Protein AF-A0A6C0KDW8-F1 (afdb_monomer_lite)

Organism: NCBI:txid1070528

Sequence (188 aa):
MLTGTNGLSTLVAQPLILTPTRLKNTLEENKKRLNIFVELNEGEKLGRVEEIIDDKKVITYYKEEAYRGQWIARWWYGEGRMKTIDYLDEDFTEFCKFLDEMIDKSSVDPFCNYVKITKDTRDFINKILPGLNNLKKTYNDCVEMVAKVDSIILTLLDFKEKTNESVRQKNQNPVKLMVGRVGTSYEV

pLDDT: mean 78.4, std 19.37, range [33.44, 97.25]

Foldseek 3Di:
DDDDDDPPPDPPPDDPPPDPVNLVVVLVVLCQALVVLLVAAAQKDKDWDWDQDPNDTDIHIDIDHDDPCVVVVCVVVVVDPVVVLVVLCVSLVVVLVSLVVLLVVCVPDPPNSSVVVLVVLLVSLVSNLVSLVSQLNNVVVDPSSVVSSVVSNVSSVVSVVSSVVSVVVCVVCPPPPPPDPPDDDDDD

Secondary structure (DSSP, 8-state):
-------------------HHHHHHHHHHHHHHHGGGGS--TTPEEEEEEEEETTEEEEEEEEE---TTHHHHHHHTT--HHHHHHHHHHHHHHHHHHHHHHHHHHHT-TT-TTHHHHHHHHHHHHHHHHHHHHHHHHTTT-HHHHHHHHHHHHHHHHHHHHHHHHHHHHHHS---------------

Structure (mmCIF, N/CA/C/O backbone):
data_AF-A0A6C0KDW8-F1
#
_entry.id   AF-A0A6C0KDW8-F1
#
loop_
_atom_site.group_PDB
_atom_site.id
_atom_site.type_symbol
_atom_site.label_atom_id
_atom_site.label_alt_id
_atom_site.label_comp_id
_atom_site.label_asym_id
_atom_site.label_entity_id
_atom_site.label_seq_id
_atom_site.pdbx_PDB_ins_code
_atom_site.Cartn_x
_atom_site.Cartn_y
_atom_site.Cartn_z
_atom_site.occupancy
_atom_site.B_iso_or_equiv
_atom_site.auth_seq_id
_atom_site.auth_comp_id
_atom_site.auth_asym_id
_atom_site.auth_atom_id
_atom_site.pdbx_PDB_model_num
ATOM 1 N N . MET A 1 1 ? -5.400 38.990 59.638 1.00 40.06 1 MET A N 1
ATOM 2 C CA . MET A 1 1 ? -4.412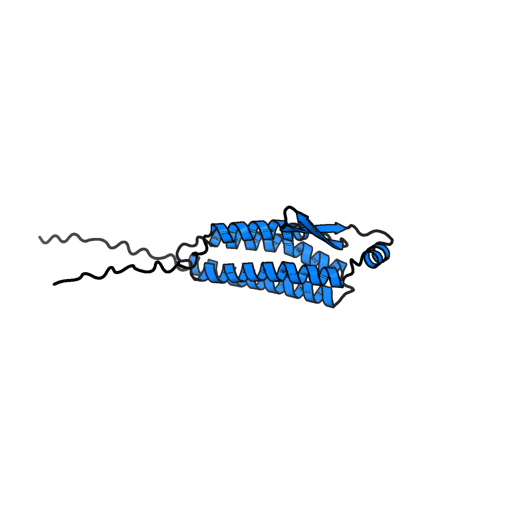 38.528 58.642 1.00 40.06 1 MET A CA 1
ATOM 3 C C . MET A 1 1 ? -4.803 37.129 58.198 1.00 40.06 1 MET A C 1
ATOM 5 O O . MET A 1 1 ? -4.554 36.192 58.936 1.00 40.06 1 MET A O 1
ATOM 9 N N . LEU A 1 2 ? -5.471 36.999 57.053 1.00 34.78 2 LEU A N 1
ATOM 10 C CA . LEU A 1 2 ? -5.677 35.720 56.369 1.00 34.78 2 LEU A CA 1
ATOM 11 C C . LEU A 1 2 ? -5.544 36.008 54.872 1.00 34.78 2 LEU A C 1
ATOM 13 O O . LEU A 1 2 ? -6.492 36.419 54.210 1.00 34.78 2 LEU A O 1
ATOM 17 N N . THR A 1 3 ? -4.316 35.911 54.376 1.00 39.59 3 THR A N 1
ATOM 18 C CA . THR A 1 3 ? -3.981 35.964 52.953 1.00 39.59 3 THR A CA 1
ATOM 19 C C . THR A 1 3 ? -4.358 34.629 52.322 1.00 39.59 3 THR A C 1
ATOM 21 O O . THR A 1 3 ? -3.679 33.630 52.542 1.00 39.59 3 THR A O 1
ATOM 24 N N . GLY A 1 4 ? -5.455 34.611 51.564 1.00 35.94 4 GLY A N 1
ATOM 25 C CA . GLY A 1 4 ? -5.802 33.506 50.675 1.00 35.94 4 GLY A CA 1
ATOM 26 C C . GLY A 1 4 ? -4.923 33.559 49.429 1.00 35.94 4 GLY A C 1
ATOM 27 O O . GLY A 1 4 ? -4.975 34.527 48.673 1.00 35.94 4 GLY A O 1
ATOM 28 N N . THR A 1 5 ? -4.081 32.549 49.235 1.00 43.41 5 THR A N 1
ATOM 29 C CA . THR A 1 5 ? -3.295 32.374 48.016 1.00 43.41 5 THR A CA 1
ATOM 30 C C . THR A 1 5 ? -4.134 31.658 46.963 1.00 43.41 5 THR A C 1
ATOM 32 O O . THR A 1 5 ? -4.718 30.601 47.194 1.00 43.41 5 THR A O 1
ATOM 35 N N . ASN A 1 6 ? -4.196 32.283 45.790 1.00 42.81 6 ASN A N 1
ATOM 36 C CA . ASN A 1 6 ? -4.862 31.797 44.594 1.00 42.81 6 ASN A CA 1
ATOM 37 C C . ASN A 1 6 ? -4.271 30.451 44.150 1.00 42.81 6 ASN A C 1
ATOM 39 O O . ASN A 1 6 ? -3.125 30.387 43.707 1.00 42.81 6 ASN A O 1
ATOM 43 N N . GLY A 1 7 ? -5.073 29.390 44.214 1.00 39.53 7 GLY A N 1
ATOM 44 C CA . GLY A 1 7 ? -4.811 28.153 43.488 1.00 39.53 7 GLY A CA 1
ATOM 45 C C . GLY A 1 7 ? -5.146 28.345 42.012 1.00 39.53 7 GLY A C 1
ATOM 46 O O . GLY A 1 7 ? -6.251 28.027 41.585 1.00 39.53 7 GLY A O 1
ATOM 47 N N . LEU A 1 8 ? -4.204 28.877 41.228 1.00 41.16 8 LEU A N 1
ATOM 48 C CA . LEU A 1 8 ? -4.235 28.714 39.776 1.00 41.16 8 LEU A CA 1
ATOM 49 C C . LEU A 1 8 ? -3.907 27.244 39.489 1.00 41.16 8 LEU A C 1
ATOM 51 O O . LEU A 1 8 ? -2.741 26.856 39.430 1.00 41.16 8 LEU A O 1
ATOM 55 N N . SER A 1 9 ? -4.936 26.408 39.359 1.00 42.81 9 SER A N 1
ATOM 56 C CA . SER A 1 9 ? -4.775 25.078 38.781 1.00 42.81 9 SER A CA 1
ATOM 57 C C . SER A 1 9 ? -4.254 25.249 37.359 1.00 42.81 9 SER A C 1
ATOM 59 O O . SER A 1 9 ? -4.962 25.713 36.466 1.00 42.81 9 SER A O 1
ATOM 61 N N . THR A 1 10 ? -2.988 24.901 37.165 1.00 44.53 10 THR A N 1
ATOM 62 C CA . THR A 1 10 ? -2.377 24.711 35.858 1.00 44.53 10 THR A CA 1
ATOM 63 C C . THR A 1 10 ? -3.226 23.704 35.089 1.00 44.53 10 THR A C 1
ATOM 65 O O . THR A 1 10 ? -3.300 22.528 35.440 1.00 44.53 10 THR A O 1
ATOM 68 N N . LEU A 1 11 ? -3.921 24.183 34.055 1.00 37.88 11 LEU A N 1
ATOM 69 C CA . LEU A 1 11 ? -4.614 23.339 33.089 1.00 37.88 11 LEU A CA 1
ATOM 70 C C . LEU A 1 11 ? -3.549 22.531 32.346 1.00 37.88 11 LEU A C 1
ATOM 72 O O . LEU A 1 11 ? -2.979 22.981 31.354 1.00 37.88 11 LEU A O 1
ATOM 76 N N . VAL A 1 12 ? -3.237 21.349 32.870 1.00 41.03 12 VAL A N 1
ATOM 77 C CA . VAL A 1 12 ? -2.450 20.347 32.160 1.00 41.03 12 VAL A CA 1
ATOM 78 C C . VAL A 1 12 ? -3.254 19.988 30.916 1.00 41.03 12 VAL A C 1
ATOM 80 O O . VAL A 1 12 ? -4.349 19.434 31.020 1.00 41.03 12 VAL A O 1
ATOM 83 N N . ALA A 1 13 ? -2.741 20.366 29.744 1.00 38.25 13 ALA A N 1
ATOM 84 C CA . ALA A 1 13 ? -3.322 19.990 28.466 1.00 38.25 13 ALA A CA 1
ATOM 85 C C . ALA A 1 13 ? -3.431 18.461 28.426 1.00 38.25 13 ALA A C 1
ATOM 87 O O . ALA A 1 13 ? -2.422 17.755 28.413 1.00 38.25 13 ALA A O 1
ATOM 88 N N . GLN A 1 14 ? -4.660 17.949 28.473 1.00 44.38 14 GLN A N 1
ATOM 89 C CA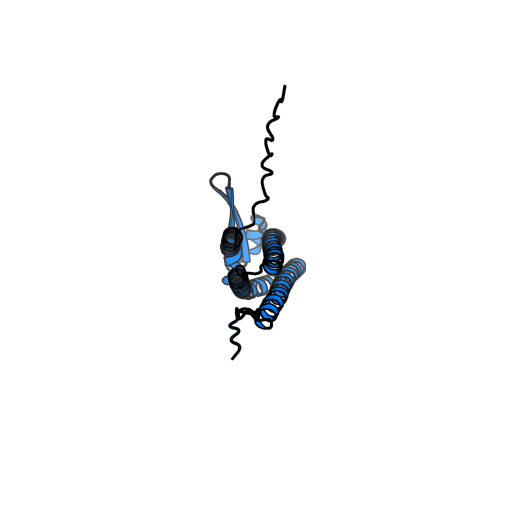 . GLN A 1 14 ? -4.892 16.520 28.335 1.00 44.38 14 GLN A CA 1
ATOM 90 C C . GLN A 1 14 ? -4.446 16.098 26.928 1.00 44.38 14 GLN A C 1
ATOM 92 O O . GLN A 1 14 ? -4.770 16.797 25.960 1.00 44.38 14 GLN A O 1
ATOM 97 N N . PRO A 1 15 ? -3.707 14.985 26.781 1.00 41.97 15 PRO A N 1
ATOM 98 C CA . PRO A 1 15 ? -3.349 14.473 25.468 1.00 41.97 15 PRO A CA 1
ATOM 99 C C . PRO A 1 15 ? -4.642 14.193 24.702 1.00 41.97 15 PRO A C 1
ATOM 101 O O . PRO A 1 15 ? -5.535 13.523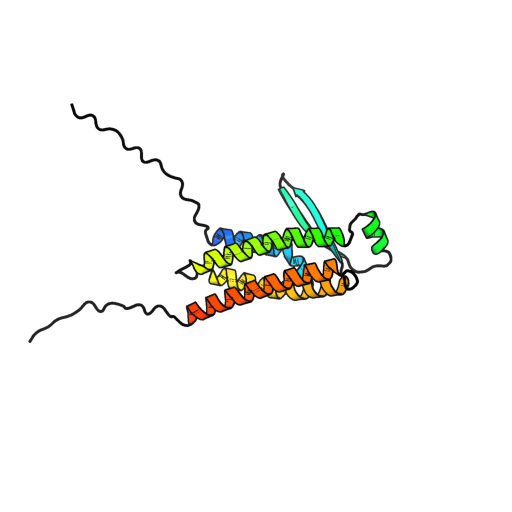 25.221 1.00 41.97 15 PRO A O 1
ATOM 104 N N . LEU A 1 16 ? -4.756 14.756 23.495 1.00 44.66 16 LEU A N 1
ATOM 105 C CA . LEU A 1 16 ? -5.924 14.629 22.623 1.00 44.66 16 LEU A CA 1
ATOM 106 C C . LEU A 1 16 ? -6.387 13.168 22.586 1.00 44.66 16 LEU A C 1
ATOM 108 O O . LEU A 1 16 ? -5.718 12.313 22.003 1.00 44.66 16 LEU A O 1
ATOM 112 N N . ILE A 1 17 ? -7.536 12.881 23.205 1.00 50.22 17 ILE A N 1
ATOM 113 C CA . ILE A 1 17 ? -8.217 11.601 23.027 1.00 50.22 17 ILE A CA 1
ATOM 114 C C . ILE A 1 17 ? -8.480 11.487 21.532 1.00 50.22 17 ILE A C 1
ATOM 116 O O . ILE A 1 17 ? -9.210 12.293 20.952 1.00 50.22 17 ILE A O 1
ATOM 120 N N . LEU A 1 18 ? -7.816 10.525 20.898 1.00 52.69 18 LEU A N 1
ATOM 121 C CA . LEU A 1 18 ? -7.878 10.338 19.463 1.00 52.69 18 LEU A CA 1
ATOM 122 C C . LEU A 1 18 ? -9.307 9.988 19.052 1.00 52.69 18 LEU A C 1
ATOM 124 O O . LEU A 1 18 ? -9.769 8.862 19.248 1.00 52.69 18 LEU A O 1
ATOM 128 N N . THR A 1 19 ? -10.032 10.967 18.519 1.00 67.56 19 THR A N 1
ATOM 129 C CA . THR A 1 19 ? -11.429 10.766 18.151 1.00 67.56 19 THR A CA 1
ATOM 130 C C . THR A 1 19 ? -11.523 9.774 16.985 1.00 67.56 19 THR A C 1
ATOM 132 O O . THR A 1 19 ? -10.649 9.768 16.110 1.00 67.56 19 THR A O 1
ATOM 135 N N . PRO A 1 20 ? -12.588 8.951 16.911 1.00 71.75 20 PRO A N 1
ATOM 136 C CA . PRO A 1 20 ? -12.871 8.091 15.755 1.00 71.75 20 PRO A CA 1
ATOM 137 C C . PRO A 1 20 ? -12.779 8.824 14.407 1.00 71.75 20 PRO A C 1
ATOM 139 O O . PRO A 1 20 ? -12.431 8.231 13.390 1.00 71.75 20 PRO A O 1
ATOM 142 N N . THR A 1 21 ? -13.026 10.135 14.413 1.00 80.19 21 THR A N 1
ATOM 143 C CA . THR A 1 21 ? -12.869 11.030 13.267 1.00 80.19 21 THR A CA 1
ATOM 144 C C . THR A 1 21 ? -11.439 11.069 12.721 1.00 80.19 21 THR A C 1
ATOM 146 O O . THR A 1 21 ? -11.285 11.009 11.504 1.00 80.19 21 THR A O 1
ATOM 149 N N . ARG A 1 22 ? -10.389 11.113 13.564 1.00 83.81 22 ARG A N 1
ATOM 150 C CA . ARG A 1 22 ? -9.001 11.121 13.057 1.00 83.81 22 ARG A CA 1
ATOM 151 C C . ARG A 1 22 ? -8.676 9.812 12.351 1.00 83.81 22 ARG A C 1
ATOM 153 O O . ARG A 1 22 ? -8.235 9.851 11.213 1.00 83.81 22 ARG A O 1
ATOM 160 N N . LEU A 1 23 ? -8.948 8.672 12.992 1.00 85.12 23 LEU A N 1
ATOM 161 C CA . LEU A 1 23 ? -8.687 7.359 12.388 1.00 85.12 23 LEU A CA 1
ATOM 162 C C . LEU A 1 23 ? -9.453 7.175 11.080 1.00 85.12 23 LEU A C 1
ATOM 164 O O . LEU A 1 23 ? -8.918 6.614 10.130 1.00 85.12 23 LEU A O 1
ATOM 168 N N . LYS A 1 24 ? -10.685 7.687 11.003 1.00 88.19 24 LYS A N 1
ATOM 169 C CA . LYS A 1 24 ? -11.448 7.681 9.757 1.00 88.19 24 LYS A CA 1
ATOM 170 C C . LYS A 1 24 ? -10.774 8.528 8.674 1.00 88.19 24 LYS A C 1
ATOM 172 O O . LYS A 1 24 ? -10.651 8.058 7.552 1.00 88.19 24 LYS A O 1
ATOM 177 N N . ASN A 1 25 ? -10.317 9.736 8.995 1.00 88.88 25 ASN A N 1
ATOM 178 C CA . ASN A 1 25 ? -9.624 10.589 8.025 1.00 88.88 25 ASN A CA 1
ATOM 179 C C . ASN A 1 25 ? -8.319 9.941 7.541 1.00 88.88 25 ASN A C 1
ATOM 181 O O . ASN A 1 25 ? -8.099 9.854 6.337 1.00 88.88 25 ASN A O 1
ATOM 185 N N . THR A 1 26 ? -7.518 9.392 8.458 1.00 90.25 26 THR A N 1
ATOM 186 C CA . THR A 1 26 ? -6.285 8.664 8.125 1.00 90.25 26 THR A CA 1
ATOM 187 C C . THR A 1 26 ? -6.566 7.415 7.283 1.00 90.25 26 THR A C 1
ATOM 189 O O . THR A 1 26 ? -5.807 7.102 6.367 1.00 90.25 26 THR A O 1
ATOM 192 N N . LEU A 1 27 ? -7.679 6.710 7.525 1.00 92.00 27 LEU A N 1
ATOM 193 C CA . LEU A 1 27 ? -8.106 5.607 6.661 1.00 92.00 27 LEU A CA 1
ATOM 194 C C . LEU A 1 27 ? -8.406 6.093 5.239 1.00 92.00 27 LEU A C 1
ATOM 196 O O . LEU A 1 27 ? -7.991 5.453 4.280 1.00 92.00 27 LEU A O 1
ATOM 200 N N . GLU A 1 28 ? -9.124 7.205 5.088 1.00 92.81 28 GLU A N 1
ATOM 201 C CA . GLU A 1 28 ? -9.465 7.745 3.769 1.00 92.81 28 GLU A CA 1
ATOM 202 C C . GLU A 1 28 ? -8.229 8.255 3.009 1.00 92.81 28 GLU A C 1
ATOM 204 O O . GLU A 1 28 ? -8.138 8.071 1.796 1.00 92.81 28 GLU A O 1
ATOM 209 N N . GLU A 1 29 ? -7.246 8.831 3.701 1.00 91.69 29 GLU A N 1
ATOM 210 C CA . GLU A 1 29 ? -5.949 9.199 3.115 1.00 91.69 29 GLU A CA 1
ATOM 211 C C . GLU A 1 29 ? -5.180 7.965 2.629 1.00 91.69 29 GLU A C 1
ATOM 213 O O . GLU A 1 29 ? -4.753 7.915 1.472 1.00 91.69 29 GLU A O 1
ATOM 218 N N . ASN A 1 30 ? -5.087 6.926 3.464 1.00 92.44 30 ASN A N 1
ATOM 219 C CA . ASN A 1 30 ? -4.462 5.661 3.079 1.00 92.44 30 ASN A CA 1
ATOM 220 C C . ASN A 1 30 ? -5.180 4.993 1.906 1.00 92.44 30 ASN A C 1
ATOM 222 O O . ASN A 1 30 ? -4.522 4.496 0.993 1.00 92.44 30 ASN A O 1
ATOM 226 N N . LYS A 1 31 ? -6.519 5.021 1.890 1.00 93.94 31 LYS A N 1
ATOM 227 C CA . LYS A 1 31 ? -7.309 4.508 0.768 1.00 93.94 31 LYS A CA 1
ATOM 228 C C . LYS A 1 31 ? -6.955 5.222 -0.520 1.00 93.94 31 LYS A C 1
ATOM 230 O O . LYS A 1 31 ? -6.673 4.545 -1.494 1.00 93.94 31 LYS A O 1
ATOM 235 N N . LYS A 1 32 ? -6.934 6.559 -0.531 1.00 91.94 32 LYS A N 1
ATOM 236 C CA . LYS A 1 32 ? -6.581 7.338 -1.729 1.00 91.94 32 LYS A CA 1
ATOM 237 C C . LYS A 1 32 ? -5.189 6.984 -2.237 1.00 91.94 32 LYS A C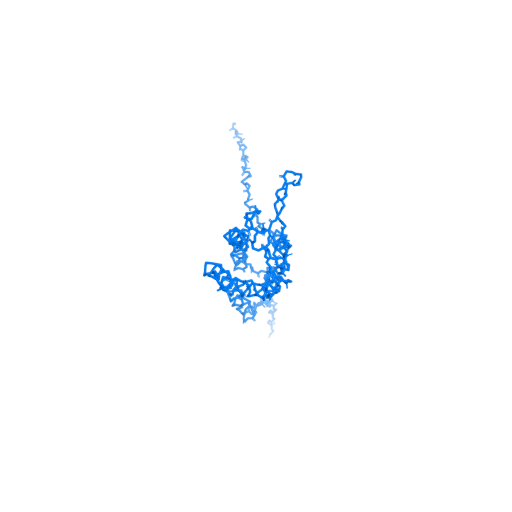 1
ATOM 239 O O . LYS A 1 32 ? -5.031 6.702 -3.419 1.00 91.94 32 LYS A O 1
ATOM 244 N N . ARG A 1 33 ? -4.207 6.949 -1.335 1.00 90.06 33 ARG A N 1
ATOM 245 C CA . ARG A 1 33 ? -2.811 6.665 -1.675 1.00 90.06 33 ARG A CA 1
ATOM 246 C C . ARG A 1 33 ? -2.616 5.259 -2.237 1.00 90.06 33 ARG A C 1
ATOM 248 O O . ARG A 1 33 ? -1.949 5.084 -3.249 1.00 90.06 33 ARG A O 1
ATOM 255 N N . LEU A 1 34 ? -3.214 4.260 -1.593 1.00 94.44 34 LEU A N 1
ATOM 256 C CA . LEU A 1 34 ? -3.027 2.849 -1.933 1.00 94.44 34 LEU A CA 1
ATOM 257 C C . LEU A 1 34 ? -4.111 2.315 -2.886 1.00 94.44 34 LEU A C 1
ATOM 259 O O . LEU A 1 34 ? -4.127 1.123 -3.191 1.00 94.44 34 LEU A O 1
ATOM 263 N N . ASN A 1 35 ? -5.014 3.166 -3.389 1.00 95.06 35 ASN A N 1
ATOM 264 C CA . ASN A 1 35 ? -6.101 2.727 -4.267 1.00 95.06 35 ASN A CA 1
ATOM 265 C C . ASN A 1 35 ? -5.582 2.114 -5.571 1.00 95.06 35 ASN A C 1
ATOM 267 O O . ASN A 1 35 ? -6.243 1.256 -6.145 1.00 95.06 35 ASN A O 1
ATOM 271 N N . ILE A 1 36 ? -4.389 2.515 -6.019 1.00 94.50 36 ILE A N 1
ATOM 272 C CA . ILE A 1 36 ? -3.771 1.990 -7.240 1.00 94.50 36 ILE A CA 1
ATOM 273 C C . ILE A 1 36 ? -3.655 0.460 -7.218 1.00 94.50 36 ILE A C 1
ATOM 275 O O . ILE A 1 36 ? -3.844 -0.187 -8.243 1.00 94.50 36 ILE A O 1
ATOM 279 N N . PHE A 1 37 ? -3.433 -0.136 -6.041 1.00 94.81 37 PHE A N 1
ATOM 280 C CA . PHE A 1 37 ? -3.322 -1.585 -5.874 1.00 94.81 37 PHE A CA 1
ATOM 281 C C . PHE A 1 37 ? -4.665 -2.310 -6.020 1.00 94.81 37 PHE A C 1
ATOM 283 O O . PHE A 1 37 ? -4.681 -3.527 -6.156 1.00 94.81 37 PHE A O 1
ATOM 290 N N . VAL A 1 38 ? -5.797 -1.604 -6.000 1.00 95.38 38 VAL A N 1
ATOM 291 C CA . VAL A 1 38 ? -7.109 -2.207 -6.286 1.00 95.38 38 VAL A CA 1
ATOM 292 C C . VAL A 1 38 ? -7.244 -2.533 -7.775 1.00 95.38 38 VAL A C 1
ATOM 294 O O . VAL A 1 38 ? -7.882 -3.517 -8.139 1.00 95.38 38 VAL A O 1
ATOM 297 N N . GLU A 1 39 ? -6.626 -1.724 -8.633 1.00 92.88 39 GLU A N 1
ATOM 298 C CA . GLU A 1 39 ? -6.770 -1.787 -10.092 1.00 92.88 39 GLU A CA 1
ATOM 299 C C . GLU A 1 39 ? -5.495 -2.275 -10.794 1.00 92.88 39 GLU A C 1
ATOM 301 O O . GLU A 1 39 ? -5.411 -2.222 -12.023 1.00 92.88 39 GLU A O 1
ATOM 306 N N . LEU A 1 40 ? -4.489 -2.702 -10.025 1.00 93.06 40 LEU A N 1
ATOM 307 C CA . LEU A 1 40 ? -3.196 -3.125 -10.547 1.00 93.06 40 LEU A CA 1
ATOM 308 C C . LEU A 1 40 ? -3.276 -4.554 -11.097 1.00 93.06 40 LEU A C 1
ATOM 310 O O . LEU A 1 40 ? -3.476 -5.521 -10.354 1.00 93.06 40 LEU A O 1
ATOM 314 N N . ASN A 1 41 ? -3.090 -4.685 -12.404 1.00 93.06 41 ASN A N 1
ATOM 315 C CA . ASN A 1 41 ? -3.111 -5.942 -13.137 1.00 93.06 41 ASN A CA 1
ATOM 316 C C . ASN A 1 41 ? -1.711 -6.544 -13.286 1.00 93.06 41 ASN A C 1
ATOM 318 O O . ASN A 1 41 ? -0.681 -5.890 -13.128 1.00 93.06 41 ASN A O 1
ATOM 322 N N . GLU A 1 42 ? -1.678 -7.834 -13.603 1.00 91.12 42 GLU A N 1
ATOM 323 C CA . GLU A 1 42 ? -0.436 -8.548 -13.888 1.00 91.12 42 GLU A CA 1
ATOM 324 C C . GLU A 1 42 ? 0.246 -7.974 -15.143 1.00 91.12 42 GLU A C 1
ATOM 326 O O . GLU A 1 42 ? -0.399 -7.745 -16.164 1.00 91.12 42 GLU A O 1
ATOM 331 N N . GLY A 1 43 ? 1.553 -7.721 -15.057 1.00 87.12 43 GLY A N 1
ATOM 332 C CA . GLY A 1 43 ? 2.350 -7.099 -16.117 1.00 87.12 43 GLY A CA 1
ATOM 333 C C . GLY A 1 43 ? 2.388 -5.566 -16.080 1.00 87.12 43 GLY A C 1
ATOM 334 O O . GLY A 1 43 ? 3.299 -4.981 -16.668 1.00 87.12 43 GLY A O 1
ATOM 335 N N . GLU A 1 44 ? 1.466 -4.909 -15.366 1.00 90.44 44 GLU A N 1
ATOM 336 C CA . GLU A 1 44 ? 1.505 -3.457 -15.161 1.00 90.44 44 GLU A CA 1
ATOM 337 C C . GLU A 1 44 ? 2.617 -3.087 -14.172 1.00 90.44 44 GLU A C 1
ATOM 339 O O . GLU A 1 44 ? 2.787 -3.715 -13.119 1.00 90.44 44 GLU A O 1
ATOM 344 N N . LYS A 1 45 ? 3.386 -2.048 -14.511 1.00 89.31 45 LYS A N 1
ATOM 345 C CA . LYS A 1 45 ? 4.453 -1.520 -13.657 1.00 89.31 45 LYS A CA 1
ATOM 346 C C . LYS A 1 45 ? 3.966 -0.335 -12.854 1.00 89.31 45 LYS A C 1
ATOM 348 O O . LYS A 1 45 ? 3.167 0.465 -13.329 1.00 89.31 45 LYS A O 1
ATOM 353 N N . LEU A 1 46 ? 4.510 -0.207 -11.652 1.00 90.56 46 LEU A N 1
ATOM 354 C CA . LEU A 1 46 ? 4.167 0.857 -10.723 1.00 90.56 46 LEU A CA 1
ATOM 355 C C . LEU A 1 46 ? 5.207 1.981 -10.787 1.00 90.56 46 LEU A C 1
ATOM 357 O O . LEU A 1 46 ? 6.411 1.728 -10.901 1.00 90.56 46 LEU A O 1
ATOM 361 N N . GLY A 1 47 ? 4.743 3.219 -10.704 1.00 88.31 47 GLY A N 1
ATOM 362 C CA . GLY A 1 47 ? 5.571 4.405 -10.521 1.00 88.31 47 GLY A CA 1
ATOM 363 C C . GLY A 1 47 ? 4.923 5.359 -9.525 1.00 88.31 47 GLY A C 1
ATOM 364 O O . GLY A 1 47 ? 3.734 5.240 -9.217 1.00 88.31 47 GLY A O 1
ATOM 365 N N . ARG A 1 48 ? 5.710 6.298 -9.002 1.00 90.00 48 ARG A N 1
ATOM 366 C CA . ARG A 1 48 ? 5.257 7.295 -8.028 1.00 90.00 48 ARG A CA 1
ATOM 367 C C . ARG A 1 48 ? 5.784 8.663 -8.426 1.00 90.00 48 ARG A C 1
ATOM 369 O O . ARG A 1 48 ? 6.955 8.792 -8.771 1.00 90.00 48 ARG A O 1
ATOM 376 N N . VAL A 1 49 ? 4.926 9.673 -8.372 1.00 88.56 49 VAL A N 1
ATOM 377 C CA . VAL A 1 49 ? 5.315 11.078 -8.516 1.00 88.56 49 VAL A CA 1
ATOM 378 C C . VAL A 1 49 ? 5.116 11.767 -7.177 1.00 88.56 49 VAL A C 1
ATOM 380 O O . VAL A 1 49 ? 4.137 11.519 -6.470 1.00 88.56 49 VAL A O 1
ATOM 383 N N . GLU A 1 50 ? 6.075 12.617 -6.833 1.00 88.62 50 GLU A N 1
ATOM 384 C CA . GLU A 1 50 ? 5.990 13.503 -5.683 1.00 88.62 50 GLU A CA 1
ATOM 385 C C . GLU A 1 50 ? 5.866 14.935 -6.187 1.00 88.62 50 GLU A C 1
ATOM 387 O O . GLU A 1 50 ? 6.751 15.436 -6.880 1.00 88.62 50 GLU A O 1
ATOM 392 N N . GLU A 1 51 ? 4.764 15.586 -5.837 1.00 88.44 51 GLU A N 1
ATOM 393 C CA . GLU A 1 51 ? 4.493 16.975 -6.186 1.00 88.44 51 GLU A CA 1
ATOM 394 C C . GLU A 1 51 ? 4.414 17.807 -4.908 1.00 88.44 51 GLU A C 1
ATOM 396 O O . GLU A 1 51 ? 3.917 17.346 -3.880 1.00 88.44 51 GLU A O 1
ATOM 401 N N . ILE A 1 52 ? 4.914 19.040 -4.955 1.00 88.88 52 ILE A N 1
ATOM 402 C CA . ILE A 1 52 ? 4.749 20.000 -3.862 1.00 88.88 52 ILE A CA 1
ATOM 403 C C . ILE A 1 52 ? 3.646 20.965 -4.284 1.00 88.88 52 ILE A C 1
ATOM 405 O O . ILE A 1 52 ? 3.840 21.768 -5.194 1.00 88.88 52 ILE A O 1
ATOM 409 N N . ILE A 1 53 ? 2.490 20.866 -3.630 1.00 87.00 53 ILE A N 1
ATOM 410 C CA . ILE A 1 53 ? 1.339 21.746 -3.847 1.00 87.00 53 ILE A CA 1
ATOM 411 C C . ILE A 1 53 ? 1.090 22.488 -2.535 1.00 87.00 53 ILE A C 1
ATOM 413 O O . ILE A 1 53 ? 0.861 21.849 -1.510 1.00 87.00 53 ILE A O 1
ATOM 417 N N . ASP A 1 54 ? 1.157 23.821 -2.551 1.00 85.00 54 ASP A N 1
ATOM 418 C CA . ASP A 1 54 ? 0.936 24.680 -1.374 1.00 85.00 54 ASP A CA 1
ATOM 419 C C . ASP A 1 54 ? 1.764 24.258 -0.139 1.00 85.00 54 ASP A C 1
ATOM 421 O O . ASP A 1 54 ? 1.222 24.036 0.947 1.00 85.00 54 ASP A O 1
ATOM 425 N N . ASP A 1 55 ? 3.079 24.076 -0.324 1.00 87.00 55 ASP A N 1
ATOM 426 C CA . ASP A 1 55 ? 4.037 23.595 0.691 1.00 87.00 55 ASP A CA 1
ATOM 427 C C . ASP A 1 55 ? 3.728 22.200 1.273 1.00 87.00 55 ASP A C 1
ATOM 429 O O . ASP A 1 55 ? 4.304 21.787 2.284 1.00 87.00 55 ASP A O 1
ATOM 433 N N . LYS A 1 56 ? 2.842 21.429 0.629 1.00 82.69 56 LYS A N 1
ATOM 434 C CA . LYS A 1 56 ? 2.514 20.053 1.015 1.00 82.69 56 LYS A CA 1
ATOM 435 C C . LYS A 1 56 ? 3.013 19.063 -0.021 1.00 82.69 56 LYS A C 1
ATOM 437 O O . LYS A 1 56 ? 2.758 19.202 -1.215 1.00 82.69 56 LYS A O 1
ATOM 442 N N . LYS A 1 57 ? 3.679 18.016 0.466 1.00 83.44 57 LYS A N 1
ATOM 443 C CA . LYS A 1 57 ? 4.083 16.862 -0.335 1.00 83.44 57 LYS A CA 1
ATOM 444 C C . LYS A 1 57 ? 2.849 16.019 -0.666 1.00 83.44 57 LYS A C 1
ATOM 446 O O . LYS A 1 57 ? 2.232 15.447 0.231 1.00 83.44 57 LYS A O 1
ATOM 451 N N . VAL A 1 58 ? 2.503 15.941 -1.945 1.00 84.31 58 VAL A N 1
ATOM 452 C CA . VAL A 1 58 ? 1.445 15.089 -2.489 1.00 84.31 58 VAL A CA 1
ATOM 453 C C . VAL A 1 58 ? 2.101 13.928 -3.222 1.00 84.31 58 VAL A C 1
ATOM 455 O O . VAL A 1 58 ? 2.910 14.120 -4.127 1.00 84.31 58 VAL A O 1
ATOM 458 N N . ILE A 1 59 ? 1.770 12.713 -2.794 1.00 86.81 59 ILE A N 1
ATOM 459 C CA . ILE A 1 59 ? 2.293 11.476 -3.369 1.00 86.81 59 ILE A CA 1
ATOM 460 C C . ILE A 1 59 ? 1.190 10.844 -4.209 1.00 86.81 59 ILE A C 1
ATOM 462 O O . ILE A 1 59 ? 0.128 10.504 -3.680 1.00 86.81 59 ILE A O 1
ATOM 466 N N . THR A 1 60 ? 1.464 10.650 -5.496 1.00 86.88 60 THR A N 1
ATOM 467 C CA . THR A 1 60 ? 0.517 10.043 -6.433 1.00 86.88 60 THR A CA 1
ATOM 468 C C . THR A 1 60 ? 1.163 8.858 -7.130 1.00 86.88 60 THR A C 1
ATOM 470 O O . THR A 1 60 ? 2.210 8.978 -7.768 1.00 86.88 60 THR A O 1
ATOM 473 N N . TYR A 1 61 ? 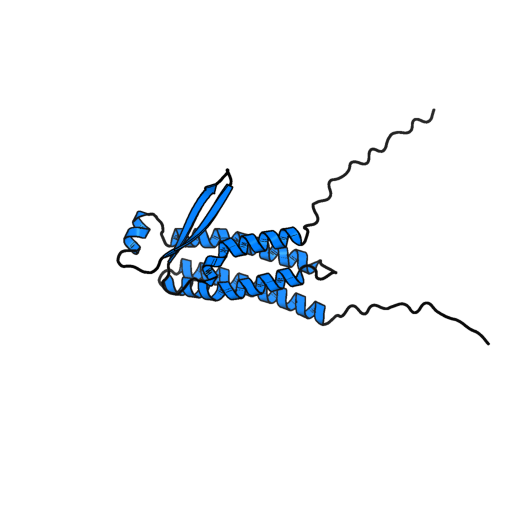0.520 7.700 -7.021 1.00 90.44 61 TYR A N 1
ATOM 474 C CA . TYR A 1 61 ? 0.899 6.523 -7.785 1.00 90.44 61 TYR A CA 1
ATOM 475 C C . TYR A 1 61 ? 0.301 6.558 -9.185 1.00 90.44 61 TYR A C 1
ATOM 477 O O . TYR A 1 61 ? -0.841 6.972 -9.381 1.00 90.44 61 TYR A O 1
ATOM 485 N N . TYR A 1 62 ? 1.059 6.039 -10.143 1.00 89.75 62 TYR A N 1
ATOM 486 C CA . TYR A 1 62 ? 0.585 5.760 -11.488 1.00 89.75 62 TYR A CA 1
ATOM 487 C C . TYR A 1 62 ? 1.004 4.352 -11.904 1.00 89.75 62 TYR A C 1
ATOM 489 O O . TYR A 1 62 ? 1.949 3.768 -11.363 1.00 89.75 62 TYR A O 1
ATOM 497 N N . LYS A 1 63 ? 0.273 3.804 -12.870 1.00 90.44 63 LYS A N 1
ATOM 498 C CA . LYS A 1 63 ? 0.567 2.508 -13.469 1.00 90.44 63 LYS A CA 1
ATOM 499 C C . LYS A 1 63 ? 0.877 2.663 -14.947 1.00 90.44 63 LYS A C 1
ATOM 501 O O . LYS A 1 63 ? 0.295 3.504 -15.625 1.00 90.44 63 LYS A O 1
ATOM 506 N N . GLU A 1 64 ? 1.795 1.842 -15.427 1.00 86.00 64 GLU A N 1
ATOM 507 C CA . GLU A 1 64 ? 2.200 1.793 -16.826 1.00 86.00 64 GLU A CA 1
ATOM 508 C C . GLU A 1 64 ? 1.979 0.391 -17.378 1.00 86.00 64 GLU A C 1
ATOM 510 O O . GLU A 1 64 ? 2.499 -0.592 -16.839 1.00 86.00 64 GLU A O 1
ATOM 515 N N . GLU A 1 65 ? 1.262 0.302 -18.495 1.00 85.00 65 GLU A N 1
ATOM 516 C CA . GLU A 1 65 ? 1.165 -0.936 -19.260 1.00 85.00 65 GLU A CA 1
ATOM 517 C C . GLU A 1 65 ? 2.535 -1.337 -19.826 1.00 85.00 65 GLU A C 1
ATOM 519 O O . GLU A 1 65 ? 3.416 -0.507 -20.072 1.00 85.00 65 GLU A O 1
ATOM 524 N N . ALA A 1 66 ? 2.733 -2.636 -20.034 1.00 80.44 66 ALA A N 1
ATOM 525 C CA . ALA A 1 66 ? 3.972 -3.143 -20.600 1.00 80.44 66 ALA A CA 1
ATOM 526 C C . ALA A 1 66 ? 4.098 -2.748 -22.082 1.00 80.44 66 ALA A C 1
ATOM 528 O O . ALA A 1 66 ? 3.277 -3.132 -22.914 1.00 80.44 66 ALA A O 1
ATOM 529 N N . TYR A 1 67 ? 5.174 -2.042 -22.438 1.00 82.75 67 TYR A N 1
ATOM 530 C CA . TYR A 1 67 ? 5.493 -1.700 -23.827 1.00 82.75 67 TYR A CA 1
ATOM 531 C C . TYR A 1 67 ? 6.954 -2.007 -24.185 1.00 82.75 67 TYR A C 1
ATOM 533 O O . TYR A 1 67 ? 7.837 -2.143 -23.329 1.00 82.75 67 TYR A O 1
ATOM 541 N N . ARG A 1 68 ? 7.230 -2.138 -25.489 1.00 78.44 68 ARG A N 1
ATOM 542 C CA . ARG A 1 68 ? 8.579 -2.436 -25.996 1.00 78.44 68 ARG A CA 1
ATOM 543 C C . ARG A 1 68 ? 9.540 -1.295 -25.654 1.00 78.44 68 ARG A C 1
ATOM 545 O O . ARG A 1 68 ? 9.301 -0.156 -26.025 1.00 78.44 68 ARG A O 1
ATOM 552 N N . GLY A 1 69 ? 10.643 -1.618 -24.977 1.00 77.31 69 GLY A N 1
ATOM 553 C CA . GLY A 1 69 ? 11.651 -0.632 -24.563 1.00 77.31 69 GLY A CA 1
ATOM 554 C C . GLY A 1 69 ? 11.389 0.032 -23.206 1.00 77.31 69 GLY A C 1
ATOM 555 O O . GLY A 1 69 ? 12.221 0.819 -22.763 1.00 77.31 69 GLY A O 1
ATOM 556 N N . GLN A 1 70 ? 10.313 -0.334 -22.495 1.00 81.38 70 GLN A N 1
ATOM 557 C CA . GLN A 1 70 ? 9.998 0.205 -21.163 1.00 81.38 70 GLN A CA 1
ATOM 558 C C . GLN A 1 70 ? 11.157 0.048 -20.162 1.00 81.38 70 GLN A C 1
ATOM 560 O O . GLN A 1 70 ? 11.350 0.892 -19.295 1.00 81.38 70 GLN A O 1
ATOM 565 N N . TRP A 1 71 ? 11.964 -1.012 -20.271 1.00 73.81 71 TRP A N 1
ATOM 566 C CA . TRP A 1 71 ? 13.128 -1.203 -19.399 1.00 73.81 71 TRP A CA 1
ATOM 567 C C . TRP A 1 71 ? 14.226 -0.147 -19.622 1.00 73.81 71 TRP A C 1
ATOM 569 O O . TRP A 1 71 ? 14.831 0.285 -18.646 1.00 73.81 71 TRP A O 1
ATOM 579 N N . ILE A 1 72 ? 14.437 0.311 -20.866 1.00 74.88 72 ILE A N 1
ATOM 580 C CA . ILE A 1 72 ? 15.391 1.385 -21.200 1.00 74.88 72 ILE A CA 1
ATOM 581 C C . ILE A 1 72 ? 14.851 2.719 -20.700 1.00 74.88 72 ILE A C 1
ATOM 583 O O . ILE A 1 72 ? 15.573 3.451 -20.032 1.00 74.88 72 ILE A O 1
ATOM 587 N N . ALA A 1 73 ? 13.579 3.015 -20.986 1.00 73.81 73 ALA A N 1
ATOM 588 C CA . ALA A 1 73 ? 12.944 4.255 -20.549 1.00 73.81 73 ALA A CA 1
ATOM 589 C C . ALA A 1 73 ? 13.015 4.396 -19.022 1.00 73.81 73 ALA A C 1
ATOM 591 O O . ALA A 1 73 ? 13.502 5.396 -18.505 1.00 73.81 73 ALA A O 1
ATOM 592 N N . ARG A 1 74 ? 12.635 3.351 -18.282 1.00 77.62 74 ARG A N 1
ATOM 593 C CA . ARG A 1 74 ? 12.677 3.365 -16.815 1.00 77.62 74 ARG A CA 1
ATOM 594 C C . ARG A 1 74 ? 14.090 3.434 -16.252 1.00 77.62 74 ARG A C 1
ATOM 596 O O . ARG A 1 74 ? 14.290 4.069 -15.225 1.00 77.62 74 ARG A O 1
ATOM 603 N N . TRP A 1 75 ? 15.069 2.821 -16.917 1.00 72.12 75 TRP A N 1
ATOM 604 C CA . TRP A 1 75 ? 16.471 2.990 -16.542 1.00 72.12 75 TRP A CA 1
ATOM 605 C C . TRP A 1 75 ? 16.934 4.441 -16.741 1.00 72.12 75 TRP A C 1
ATOM 607 O O . TRP A 1 75 ? 17.532 5.011 -15.835 1.00 72.12 75 TRP A O 1
ATOM 617 N N . TRP A 1 76 ? 16.576 5.065 -17.869 1.00 64.38 76 TRP A N 1
ATOM 618 C CA . TRP A 1 76 ? 16.913 6.458 -18.183 1.00 64.38 76 TRP A CA 1
ATOM 619 C C . TRP A 1 76 ? 16.288 7.465 -17.205 1.00 64.38 76 TRP A C 1
ATOM 621 O O . TRP A 1 76 ? 16.939 8.427 -16.810 1.00 64.38 76 TRP A O 1
ATOM 631 N N . TYR A 1 77 ? 15.049 7.223 -16.771 1.00 70.62 77 TYR A N 1
ATOM 632 C CA . TYR A 1 77 ? 14.347 8.063 -15.792 1.00 70.62 77 TYR A CA 1
ATOM 633 C C . TYR A 1 77 ? 14.621 7.681 -14.326 1.00 70.62 77 TYR A C 1
ATOM 635 O O . TYR A 1 77 ? 14.047 8.277 -13.417 1.00 70.62 77 TYR A O 1
ATOM 643 N N . GLY A 1 78 ? 15.480 6.689 -14.067 1.00 70.19 78 GLY A N 1
ATOM 644 C CA . GLY A 1 78 ? 15.778 6.225 -12.709 1.00 70.19 78 GLY A CA 1
ATOM 645 C C . GLY A 1 78 ? 14.608 5.524 -12.003 1.00 70.19 78 GLY A C 1
ATOM 646 O O . GLY A 1 78 ? 14.678 5.286 -10.804 1.00 70.19 78 GLY A O 1
ATOM 647 N N . GLU A 1 79 ? 13.550 5.145 -12.721 1.00 74.69 79 GLU A N 1
ATOM 648 C CA . GLU A 1 79 ? 12.365 4.416 -12.234 1.00 74.69 79 GLU A CA 1
ATOM 649 C C . GLU A 1 79 ? 12.625 2.897 -12.150 1.00 74.69 79 GLU A C 1
ATOM 651 O O . GLU A 1 79 ? 11.881 2.049 -12.668 1.00 74.69 79 GLU A O 1
ATOM 656 N N . GLY A 1 80 ? 13.753 2.552 -11.527 1.00 79.94 80 GLY A N 1
ATOM 657 C CA . GLY A 1 80 ? 14.214 1.180 -11.346 1.00 79.94 80 GLY A CA 1
ATOM 658 C C . GLY A 1 80 ? 13.386 0.393 -10.327 1.00 79.94 80 GLY A C 1
ATOM 659 O O . GLY A 1 80 ? 12.646 0.954 -9.524 1.00 79.94 80 GLY A O 1
ATOM 660 N N . ARG A 1 81 ? 13.560 -0.936 -10.329 1.00 84.38 81 ARG A N 1
ATOM 661 C CA . ARG A 1 81 ? 12.871 -1.852 -9.398 1.00 84.38 81 ARG A CA 1
ATOM 662 C C . ARG A 1 81 ? 13.111 -1.478 -7.930 1.00 84.38 81 ARG A C 1
ATOM 664 O O . ARG A 1 81 ? 12.166 -1.490 -7.156 1.00 84.38 81 ARG A O 1
ATOM 671 N N . MET A 1 82 ? 14.342 -1.090 -7.583 1.00 86.75 82 MET A N 1
ATOM 672 C CA . MET A 1 82 ? 14.711 -0.673 -6.222 1.00 86.75 82 MET A CA 1
ATOM 673 C C . MET A 1 82 ? 13.917 0.542 -5.755 1.00 86.75 82 MET A C 1
ATOM 675 O O . MET A 1 82 ? 13.389 0.539 -4.656 1.00 86.75 82 MET A O 1
ATOM 679 N N . LYS A 1 83 ? 13.727 1.529 -6.632 1.00 88.75 83 LYS A N 1
ATOM 680 C CA . LYS A 1 83 ? 12.943 2.718 -6.303 1.00 88.75 83 LYS A CA 1
ATOM 681 C C . LYS A 1 83 ? 11.483 2.363 -6.019 1.00 88.75 83 LYS A C 1
ATOM 683 O O . LYS A 1 83 ? 10.888 2.871 -5.082 1.00 88.75 83 LYS A O 1
ATOM 688 N N . THR A 1 84 ? 10.918 1.427 -6.786 1.00 89.75 84 THR A N 1
ATOM 689 C CA . THR A 1 84 ? 9.588 0.877 -6.495 1.00 89.75 84 THR A CA 1
ATOM 690 C C . THR A 1 84 ? 9.556 0.134 -5.154 1.00 89.75 84 THR A C 1
ATOM 692 O O . THR A 1 84 ? 8.564 0.246 -4.445 1.00 89.75 84 THR A O 1
ATOM 695 N N . ILE A 1 85 ? 10.616 -0.594 -4.780 1.00 91.7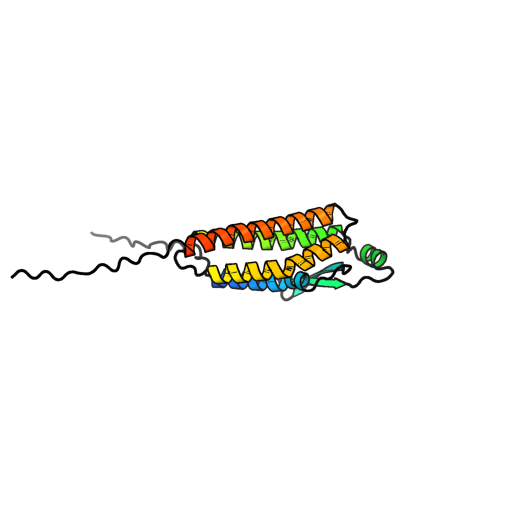5 85 ILE A N 1
ATOM 696 C CA . ILE A 1 85 ? 10.725 -1.224 -3.452 1.00 91.75 85 ILE A CA 1
ATOM 697 C C . ILE A 1 85 ? 10.711 -0.158 -2.354 1.00 91.75 85 ILE A C 1
ATOM 699 O O . ILE A 1 85 ? 9.959 -0.316 -1.396 1.00 91.75 85 ILE A O 1
ATOM 703 N N . ASP A 1 86 ? 11.473 0.925 -2.511 1.00 92.88 86 ASP A N 1
ATOM 704 C CA . ASP A 1 86 ? 11.511 2.030 -1.547 1.00 92.88 86 ASP A CA 1
ATOM 705 C C . ASP A 1 86 ? 10.127 2.680 -1.399 1.00 92.88 86 ASP A C 1
ATOM 707 O O . ASP A 1 86 ? 9.657 2.912 -0.288 1.00 92.88 86 ASP A O 1
ATOM 711 N N . TYR A 1 87 ? 9.416 2.881 -2.514 1.00 92.69 87 TYR A N 1
ATOM 712 C CA . TYR A 1 87 ? 8.050 3.408 -2.506 1.00 92.69 87 TYR A CA 1
ATOM 713 C C . TYR A 1 87 ? 7.085 2.529 -1.711 1.00 92.69 87 TYR A C 1
ATOM 715 O O . TYR A 1 87 ? 6.321 3.028 -0.883 1.00 92.69 87 TYR A O 1
ATOM 723 N N . LEU A 1 88 ? 7.142 1.215 -1.944 1.00 93.88 88 LEU A N 1
ATOM 724 C CA . LEU A 1 88 ? 6.338 0.253 -1.200 1.00 93.88 88 LEU A CA 1
ATOM 725 C C . LEU A 1 88 ? 6.698 0.264 0.284 1.00 93.88 88 LEU A C 1
ATOM 727 O O . LEU A 1 88 ? 5.801 0.237 1.121 1.00 93.88 88 LEU A O 1
ATOM 731 N N . ASP A 1 89 ? 7.988 0.293 0.608 1.00 93.75 89 ASP A N 1
ATOM 732 C CA . ASP A 1 89 ? 8.457 0.260 1.988 1.00 93.75 89 ASP A CA 1
ATOM 733 C C . ASP A 1 89 ? 7.969 1.476 2.777 1.00 93.75 89 ASP A C 1
ATOM 735 O O . ASP A 1 89 ? 7.390 1.316 3.851 1.00 93.75 89 ASP A O 1
ATOM 739 N N . GLU A 1 90 ? 8.116 2.677 2.219 1.00 93.81 90 GLU A N 1
ATOM 740 C CA . GLU A 1 90 ? 7.661 3.922 2.838 1.00 93.81 90 GLU A CA 1
ATOM 741 C C . GLU A 1 90 ? 6.145 3.913 3.082 1.00 93.81 90 GLU A C 1
ATOM 743 O O . GLU A 1 90 ? 5.684 4.081 4.217 1.00 93.81 90 GLU A O 1
ATOM 748 N N . ASP A 1 91 ? 5.357 3.672 2.031 1.00 93.62 91 ASP A N 1
ATOM 749 C CA . ASP A 1 91 ? 3.906 3.837 2.099 1.00 93.62 91 ASP A CA 1
ATOM 750 C C . ASP A 1 91 ? 3.225 2.716 2.896 1.00 93.62 91 ASP A C 1
ATOM 752 O O . ASP A 1 91 ? 2.273 2.976 3.642 1.00 93.62 91 ASP A O 1
ATOM 756 N N . PHE A 1 92 ? 3.725 1.477 2.811 1.00 95.81 92 PHE A N 1
ATOM 757 C CA . PHE A 1 92 ? 3.203 0.390 3.639 1.00 95.81 92 PHE A CA 1
ATOM 758 C C . PHE A 1 92 ? 3.705 0.452 5.077 1.00 95.81 92 PHE A C 1
ATOM 760 O O . PHE A 1 92 ? 2.954 0.062 5.965 1.00 95.81 92 PHE A O 1
ATOM 767 N N . THR A 1 93 ? 4.889 1.002 5.357 1.00 95.31 93 THR A N 1
ATOM 768 C CA . THR A 1 93 ? 5.308 1.253 6.745 1.00 95.31 93 THR A CA 1
ATOM 769 C C . THR A 1 93 ? 4.357 2.228 7.432 1.00 95.31 93 THR A C 1
ATOM 771 O O . THR A 1 93 ? 3.936 1.995 8.567 1.00 95.31 93 THR A O 1
ATOM 774 N N . GLU A 1 94 ? 3.978 3.315 6.759 1.00 94.00 94 GLU A N 1
ATOM 775 C CA . GLU A 1 94 ? 2.991 4.250 7.300 1.00 94.00 94 GLU A CA 1
ATOM 776 C C . GLU A 1 94 ? 1.609 3.618 7.458 1.00 94.00 94 GLU A C 1
ATOM 778 O O . GLU A 1 94 ? 0.943 3.833 8.474 1.00 94.00 94 GLU A O 1
ATOM 783 N N . PHE A 1 95 ? 1.186 2.808 6.486 1.00 95.69 95 PHE A N 1
ATOM 784 C CA . PHE A 1 95 ? -0.083 2.105 6.594 1.00 95.69 95 PHE A CA 1
ATOM 785 C C . PHE A 1 95 ? -0.082 1.108 7.760 1.00 95.69 95 PHE A C 1
ATOM 787 O O . PHE A 1 95 ? -1.024 1.107 8.546 1.00 95.69 95 PHE A O 1
ATOM 794 N N . CYS A 1 96 ? 0.987 0.330 7.949 1.00 93.75 96 CYS A N 1
ATOM 795 C CA . CYS A 1 96 ? 1.126 -0.600 9.070 1.00 93.75 96 CYS A CA 1
ATOM 796 C C . CYS A 1 96 ? 1.107 0.117 10.427 1.00 93.75 96 CYS A C 1
ATOM 798 O O . CYS A 1 96 ? 0.391 -0.320 11.321 1.00 93.75 96 CYS A O 1
ATOM 800 N N . LYS A 1 97 ? 1.770 1.275 10.564 1.00 93.62 97 LYS A N 1
ATOM 801 C CA . LYS A 1 97 ? 1.671 2.101 11.786 1.00 93.62 97 LYS A CA 1
ATOM 802 C C . LYS A 1 97 ? 0.227 2.499 12.099 1.00 93.62 97 LYS A C 1
ATOM 804 O O . LYS A 1 97 ? -0.183 2.495 13.257 1.00 93.62 97 LYS A O 1
ATOM 809 N N . PHE A 1 98 ? -0.552 2.836 11.072 1.00 93.62 98 PHE A N 1
ATOM 810 C CA . PHE A 1 98 ? -1.978 3.116 11.228 1.00 93.62 98 PHE A CA 1
ATOM 811 C C . PHE A 1 98 ? -2.778 1.866 11.642 1.00 93.62 98 PHE A C 1
ATOM 813 O O . PHE A 1 98 ? -3.683 1.967 12.473 1.00 93.62 98 PHE A O 1
ATOM 820 N N . LEU A 1 99 ? -2.452 0.693 11.091 1.00 93.06 99 LEU A N 1
ATOM 821 C CA . LEU A 1 99 ? -3.075 -0.578 11.470 1.00 93.06 99 LEU A CA 1
ATOM 822 C C . LEU A 1 99 ? -2.805 -0.932 12.940 1.00 93.06 99 LEU A C 1
ATOM 824 O O . LEU A 1 99 ? -3.741 -1.299 13.653 1.00 93.06 99 LEU A O 1
ATOM 828 N N . ASP A 1 100 ? -1.569 -0.756 13.405 1.00 90.88 100 ASP A N 1
ATOM 829 C CA . ASP A 1 100 ? -1.186 -0.974 14.803 1.00 90.88 100 ASP A CA 1
ATOM 830 C C . ASP A 1 100 ? -1.916 0.002 15.736 1.00 90.88 100 ASP A C 1
ATOM 832 O O . ASP A 1 100 ? -2.555 -0.421 16.701 1.00 90.88 100 ASP A O 1
ATOM 836 N N . GLU A 1 101 ? -1.938 1.298 15.394 1.00 89.38 101 GLU A N 1
ATOM 837 C CA . GLU A 1 101 ? -2.689 2.305 16.156 1.00 89.38 101 GLU A CA 1
ATOM 838 C C . GLU A 1 101 ? -4.179 1.930 16.253 1.00 89.38 101 GLU A C 1
ATOM 840 O O . GLU A 1 101 ? -4.809 2.090 17.301 1.00 89.38 101 GLU A O 1
ATOM 845 N N . MET A 1 102 ? -4.758 1.389 15.180 1.00 87.25 102 MET A N 1
ATOM 846 C CA . MET A 1 102 ? -6.145 0.934 15.186 1.00 87.25 102 MET A CA 1
ATOM 847 C C . MET A 1 102 ? -6.366 -0.266 16.108 1.00 87.25 102 MET A C 1
ATOM 849 O O . MET A 1 102 ? -7.364 -0.276 16.835 1.00 87.25 102 MET A O 1
ATOM 853 N N . ILE A 1 103 ? -5.474 -1.261 16.090 1.00 86.19 103 ILE A N 1
ATOM 854 C CA . ILE A 1 103 ? -5.551 -2.418 16.991 1.00 86.19 103 ILE A CA 1
ATOM 855 C C . ILE A 1 103 ? -5.522 -1.929 18.439 1.00 86.19 103 ILE A C 1
ATOM 857 O O . ILE A 1 103 ? -6.454 -2.229 19.195 1.00 86.19 103 ILE A O 1
ATOM 861 N N . ASP A 1 104 ? -4.542 -1.095 18.786 1.00 85.06 104 ASP A N 1
ATOM 862 C CA . ASP A 1 104 ? -4.367 -0.561 20.135 1.00 85.06 104 ASP A CA 1
ATOM 863 C C . ASP A 1 104 ? -5.626 0.157 20.623 1.00 85.06 104 ASP A C 1
ATOM 865 O O . ASP A 1 104 ? -6.142 -0.140 21.703 1.00 85.06 104 ASP A O 1
ATOM 869 N N . LYS A 1 105 ? -6.196 1.056 19.808 1.00 81.31 105 LYS A N 1
ATOM 870 C CA . LYS A 1 105 ? -7.417 1.793 20.178 1.00 81.31 105 LYS A CA 1
ATOM 871 C C . LYS A 1 105 ? -8.660 0.905 20.226 1.00 81.31 105 LYS A C 1
ATOM 873 O O . LYS A 1 105 ? -9.522 1.118 21.075 1.00 81.31 105 LYS A O 1
ATOM 878 N N . SER A 1 106 ? -8.762 -0.099 19.357 1.00 76.75 106 SER A N 1
ATOM 879 C CA . SER A 1 106 ? -9.906 -1.020 19.339 1.00 76.75 106 SER A CA 1
ATOM 880 C C . SER A 1 106 ? -9.949 -1.959 20.554 1.00 76.75 106 SER A C 1
ATOM 882 O O . SER A 1 106 ? -11.042 -2.359 20.983 1.00 76.75 106 SER A O 1
ATOM 884 N N . SER A 1 107 ? -8.778 -2.272 21.125 1.00 72.69 107 SER A N 1
ATOM 885 C CA . SER A 1 107 ? -8.629 -3.133 22.304 1.00 72.69 107 SER A CA 1
ATOM 886 C C . SER A 1 107 ? -9.166 -2.478 23.582 1.00 72.69 107 SER A C 1
ATOM 888 O O . SER A 1 107 ? -9.773 -3.147 24.414 1.00 72.69 107 SER A O 1
ATOM 890 N N . VAL A 1 108 ? -9.029 -1.153 23.692 1.00 71.44 108 VAL A N 1
ATOM 891 C CA . VAL A 1 108 ? -9.455 -0.362 24.859 1.00 71.44 108 VAL A CA 1
ATOM 892 C C . VAL A 1 108 ? -10.852 0.245 24.718 1.00 71.44 108 VAL A C 1
ATOM 894 O O . VAL A 1 108 ? -11.300 0.935 25.628 1.00 71.44 108 VAL A O 1
ATOM 897 N N . ASP A 1 109 ? -11.545 0.016 23.596 1.00 66.00 109 ASP A N 1
ATOM 898 C CA . ASP A 1 109 ? -12.842 0.631 23.296 1.00 66.00 109 ASP A CA 1
ATOM 899 C C . ASP A 1 109 ? -14.032 -0.165 23.867 1.00 66.00 109 ASP A C 1
ATOM 901 O O . ASP A 1 109 ? -14.386 -1.222 23.312 1.00 66.00 109 ASP A O 1
ATOM 905 N N . PRO A 1 110 ? -14.709 0.357 24.914 1.00 58.88 110 PRO A N 1
ATOM 906 C CA . PRO A 1 110 ? -15.872 -0.282 25.524 1.00 58.88 110 PRO A CA 1
ATOM 907 C C . PRO A 1 110 ? -17.130 -0.169 24.652 1.00 58.88 110 PRO A C 1
ATOM 909 O O . PRO A 1 110 ? -18.068 -0.943 24.827 1.00 58.88 110 PRO A O 1
ATOM 912 N N . PHE A 1 111 ? -17.168 0.789 23.719 1.00 64.25 111 PHE A N 1
ATOM 913 C CA . PHE A 1 111 ? -18.375 1.181 22.983 1.00 64.25 111 PHE A CA 1
ATOM 914 C C . PHE A 1 111 ? -18.398 0.690 21.533 1.00 64.25 111 PHE A C 1
ATOM 916 O O . PHE A 1 111 ? -19.353 0.961 20.810 1.00 64.25 111 PHE A O 1
ATOM 923 N N . CYS A 1 112 ? -17.376 -0.054 21.102 1.00 68.56 112 CYS A N 1
ATOM 924 C CA . CYS A 1 112 ? -17.280 -0.615 19.750 1.00 68.56 112 CYS A CA 1
ATOM 925 C C . CYS A 1 112 ? -17.340 0.427 18.612 1.00 68.56 112 CYS A C 1
ATOM 927 O O . CYS A 1 112 ? -17.623 0.078 17.464 1.00 68.56 112 CYS A O 1
ATOM 929 N N . ASN A 1 113 ? -17.021 1.690 18.895 1.00 70.25 113 ASN A N 1
ATOM 930 C CA . ASN A 1 113 ? -16.975 2.783 17.926 1.00 70.25 113 ASN A CA 1
ATOM 931 C C . ASN A 1 113 ? -15.989 2.511 16.779 1.00 70.25 113 ASN A C 1
ATOM 933 O O . ASN A 1 113 ? -16.199 2.977 15.657 1.00 70.25 113 ASN A O 1
ATOM 937 N N . TYR A 1 114 ? -14.936 1.728 17.029 1.00 77.56 114 TYR A N 1
ATOM 938 C CA . TYR A 1 114 ? -13.932 1.411 16.010 1.00 77.56 114 TYR A CA 1
ATOM 939 C C . TYR A 1 114 ? -14.288 0.202 15.134 1.00 77.56 114 TYR A C 1
ATOM 941 O O . TYR A 1 114 ? -13.672 0.031 14.086 1.00 77.56 114 TYR A O 1
ATOM 949 N N . VAL A 1 115 ? -15.321 -0.587 15.471 1.00 80.19 115 VAL A N 1
ATOM 950 C CA . VAL A 1 115 ? -15.687 -1.810 14.720 1.00 80.19 115 VAL A CA 1
ATOM 951 C C . VAL A 1 115 ? -15.971 -1.512 13.248 1.00 80.19 115 VAL A C 1
ATOM 953 O O . VAL A 1 115 ? -15.553 -2.265 12.367 1.00 80.19 115 VAL A O 1
ATOM 956 N N . LYS A 1 116 ? -16.646 -0.391 12.964 1.00 83.69 116 LYS A N 1
ATOM 957 C CA . LYS A 1 116 ? -16.928 0.026 11.586 1.00 83.69 116 LYS A CA 1
ATOM 958 C C . LYS A 1 116 ? -15.645 0.350 10.819 1.00 83.69 116 LYS A C 1
ATOM 960 O O . LYS A 1 116 ? -15.471 -0.141 9.712 1.00 83.69 116 LYS A O 1
ATOM 965 N N . ILE A 1 117 ? -14.739 1.118 11.424 1.00 87.25 117 ILE A N 1
ATOM 966 C CA . ILE A 1 117 ? -13.462 1.508 10.806 1.00 87.25 117 ILE A CA 1
ATOM 967 C C . ILE A 1 117 ? -12.612 0.259 10.544 1.00 87.25 117 ILE A C 1
ATOM 969 O O . ILE A 1 117 ? -12.067 0.098 9.454 1.00 87.25 117 ILE A O 1
ATOM 973 N N . THR A 1 118 ? -12.566 -0.671 11.499 1.00 88.19 118 THR A N 1
ATOM 974 C CA . THR A 1 118 ? -11.881 -1.959 11.350 1.00 88.19 118 THR A CA 1
ATOM 975 C C . THR A 1 118 ? -12.449 -2.778 10.196 1.00 88.19 118 THR A C 1
ATOM 977 O O . THR A 1 118 ? -11.686 -3.298 9.383 1.00 88.19 118 THR A O 1
ATOM 980 N N . LYS A 1 119 ? -13.778 -2.875 10.078 1.00 87.94 119 LYS A N 1
ATOM 981 C CA . LYS A 1 119 ? -14.415 -3.567 8.953 1.00 87.94 119 LYS A CA 1
ATOM 982 C C . LYS A 1 119 ? -14.066 -2.904 7.618 1.00 87.94 119 LYS A C 1
ATOM 984 O O . LYS A 1 119 ? -13.593 -3.592 6.720 1.00 87.94 119 LYS A O 1
ATOM 989 N N . ASP A 1 120 ? -14.207 -1.584 7.527 1.00 91.62 120 ASP A N 1
ATOM 990 C CA . ASP A 1 120 ? -13.893 -0.818 6.315 1.00 91.62 120 ASP A CA 1
ATOM 991 C C . ASP A 1 120 ? -12.419 -0.990 5.902 1.00 91.62 120 ASP A C 1
ATOM 993 O O . ASP A 1 120 ? -12.094 -1.047 4.715 1.00 91.62 120 ASP A O 1
ATOM 997 N N . THR A 1 121 ? -11.524 -1.115 6.883 1.00 93.38 121 THR A N 1
ATOM 998 C CA . THR A 1 121 ? -10.088 -1.344 6.670 1.00 93.38 121 THR A CA 1
ATOM 999 C C . THR A 1 121 ? -9.820 -2.755 6.166 1.00 93.38 121 THR A C 1
ATOM 1001 O O . THR A 1 121 ? -9.084 -2.931 5.200 1.00 93.38 121 THR A O 1
ATOM 1004 N N . ARG A 1 122 ? -10.462 -3.771 6.753 1.00 93.56 122 ARG A N 1
ATOM 1005 C CA . ARG A 1 122 ? -10.374 -5.161 6.274 1.00 93.56 122 ARG A CA 1
ATOM 1006 C C . ARG A 1 122 ? -10.892 -5.297 4.845 1.00 93.56 122 ARG A C 1
ATOM 1008 O O . ARG A 1 122 ? -10.268 -5.981 4.035 1.00 93.56 122 ARG A O 1
ATOM 1015 N N . ASP A 1 123 ? -12.003 -4.636 4.535 1.00 94.62 123 ASP A N 1
ATOM 1016 C CA . ASP A 1 123 ? -12.581 -4.631 3.192 1.00 94.62 123 ASP A CA 1
ATOM 1017 C C . ASP A 1 123 ? -11.639 -3.953 2.192 1.00 94.62 123 ASP A C 1
ATOM 1019 O O . ASP A 1 123 ? -11.484 -4.437 1.073 1.00 94.62 123 ASP A O 1
ATOM 1023 N N . PHE A 1 124 ? -10.954 -2.881 2.598 1.00 96.25 124 PHE A N 1
ATOM 1024 C CA . PHE A 1 124 ? -9.923 -2.256 1.774 1.00 96.25 124 PHE A CA 1
ATOM 1025 C C . PHE A 1 124 ? -8.707 -3.170 1.559 1.00 96.25 124 PHE A C 1
ATOM 1027 O O . PHE A 1 124 ? -8.288 -3.355 0.418 1.00 96.25 124 PHE A O 1
ATOM 1034 N N . ILE A 1 125 ? -8.203 -3.825 2.611 1.00 96.88 125 ILE A N 1
ATOM 1035 C CA . ILE A 1 125 ? -7.106 -4.800 2.505 1.00 96.88 125 ILE A CA 1
ATOM 1036 C C . ILE A 1 125 ? -7.460 -5.909 1.505 1.00 96.88 125 ILE A C 1
ATOM 1038 O O . ILE A 1 125 ? -6.661 -6.245 0.634 1.00 96.88 125 ILE A O 1
ATOM 1042 N N . ASN A 1 126 ? -8.681 -6.447 1.574 1.00 96.31 126 ASN A N 1
ATOM 1043 C CA . ASN A 1 126 ? -9.141 -7.470 0.631 1.00 96.31 126 ASN A CA 1
ATOM 1044 C C . ASN A 1 126 ? -9.107 -7.002 -0.829 1.00 96.31 126 ASN A C 1
ATOM 1046 O O . ASN A 1 126 ? -8.885 -7.824 -1.714 1.00 96.31 126 ASN A O 1
ATOM 1050 N N . LYS A 1 127 ? -9.317 -5.705 -1.079 1.00 97.25 127 LYS A N 1
ATOM 1051 C CA . LYS A 1 127 ? -9.293 -5.128 -2.427 1.00 97.25 127 LYS A CA 1
ATOM 1052 C C . LYS A 1 127 ? -7.878 -4.922 -2.965 1.00 97.25 127 LYS A C 1
ATOM 1054 O O . LYS A 1 127 ? -7.690 -5.084 -4.161 1.00 97.25 127 LYS A O 1
ATOM 1059 N N . ILE A 1 128 ? -6.899 -4.597 -2.117 1.00 97.12 128 ILE A N 1
ATOM 1060 C CA . ILE A 1 128 ? -5.508 -4.362 -2.556 1.00 97.12 128 ILE A CA 1
ATOM 1061 C C . ILE A 1 128 ? -4.667 -5.646 -2.643 1.00 97.12 128 ILE A C 1
ATOM 1063 O O . ILE A 1 128 ? -3.691 -5.694 -3.388 1.00 97.12 128 ILE A O 1
ATOM 1067 N N . LEU A 1 129 ? -5.037 -6.706 -1.911 1.00 96.88 129 LEU A N 1
ATOM 1068 C CA . LEU A 1 129 ? -4.312 -7.986 -1.916 1.00 96.88 129 LEU A CA 1
ATOM 1069 C C . LEU A 1 129 ? -4.135 -8.602 -3.323 1.00 96.88 129 LEU A C 1
ATOM 1071 O O . LEU A 1 129 ? -3.038 -9.092 -3.608 1.00 96.88 129 LEU A O 1
ATOM 1075 N N . PRO A 1 130 ? -5.144 -8.600 -4.217 1.00 97.19 130 PRO A N 1
ATOM 1076 C CA . PRO A 1 130 ? -4.968 -9.059 -5.593 1.00 97.19 130 PRO A CA 1
ATOM 1077 C C . PRO A 1 130 ? -3.911 -8.261 -6.362 1.00 97.19 130 PRO A C 1
ATOM 1079 O O . PRO A 1 130 ? -3.038 -8.870 -6.977 1.00 97.19 130 PRO A O 1
ATOM 1082 N N . GLY A 1 131 ? -3.924 -6.927 -6.279 1.00 95.88 131 GLY A N 1
ATOM 1083 C CA . GLY A 1 131 ? -2.934 -6.102 -6.973 1.00 95.88 131 GLY A CA 1
ATOM 1084 C C . GLY A 1 131 ? -1.525 -6.268 -6.422 1.00 95.88 131 GLY A C 1
ATOM 1085 O O . GLY A 1 131 ? -0.576 -6.315 -7.197 1.00 95.88 131 GLY A O 1
ATOM 1086 N N . LEU A 1 132 ? -1.366 -6.472 -5.110 1.00 95.81 132 LEU A N 1
ATOM 1087 C CA . LEU A 1 132 ? -0.069 -6.842 -4.530 1.00 95.81 132 LEU A CA 1
ATOM 1088 C C . LEU A 1 132 ? 0.441 -8.177 -5.095 1.00 95.81 132 LEU A C 1
ATOM 1090 O O . LEU A 1 132 ? 1.597 -8.284 -5.496 1.00 95.81 132 LEU A O 1
ATOM 1094 N N . ASN A 1 133 ? -0.421 -9.189 -5.213 1.00 95.75 133 ASN A N 1
ATOM 1095 C CA . ASN A 1 133 ? -0.032 -10.453 -5.843 1.00 95.75 133 ASN A CA 1
ATOM 1096 C C . ASN A 1 133 ? 0.307 -10.287 -7.330 1.00 95.75 133 ASN A C 1
ATOM 1098 O O . ASN A 1 133 ? 1.246 -10.919 -7.810 1.00 95.75 133 ASN A O 1
ATOM 1102 N N . ASN A 1 134 ? -0.413 -9.431 -8.054 1.00 94.81 134 ASN A N 1
ATOM 1103 C CA . ASN A 1 134 ? -0.096 -9.114 -9.443 1.00 94.81 134 ASN A CA 1
ATOM 1104 C C . ASN A 1 134 ? 1.263 -8.419 -9.562 1.00 94.81 134 ASN A C 1
ATOM 1106 O O . ASN A 1 134 ? 2.065 -8.821 -10.398 1.00 94.81 134 ASN A O 1
ATOM 1110 N N . LEU A 1 135 ? 1.573 -7.471 -8.673 1.00 92.69 135 LEU A N 1
ATOM 1111 C CA . LEU A 1 135 ? 2.883 -6.826 -8.607 1.00 92.69 135 LEU A CA 1
ATOM 1112 C C . LEU A 1 135 ? 3.997 -7.856 -8.387 1.00 92.69 135 LEU A C 1
ATOM 1114 O O . LEU A 1 135 ? 4.992 -7.858 -9.107 1.00 92.69 135 LEU A O 1
ATOM 1118 N N . LYS A 1 136 ? 3.800 -8.791 -7.452 1.00 92.75 136 LYS A N 1
ATOM 1119 C CA . LYS A 1 136 ? 4.740 -9.894 -7.216 1.00 92.75 136 LYS A CA 1
ATOM 1120 C C . LYS A 1 136 ? 5.005 -10.712 -8.482 1.00 92.75 136 LYS A C 1
ATOM 1122 O O . LYS A 1 136 ? 6.149 -11.053 -8.760 1.00 92.75 136 LYS A O 1
ATOM 1127 N N . LYS A 1 137 ? 3.963 -11.016 -9.260 1.00 92.06 137 LYS A N 1
ATOM 1128 C CA . LYS A 1 137 ? 4.103 -11.745 -10.529 1.00 92.06 137 LYS A CA 1
ATOM 1129 C C . LYS A 1 137 ? 4.796 -10.912 -11.608 1.00 92.06 137 LYS A C 1
ATOM 1131 O O . LYS A 1 137 ? 5.641 -11.449 -12.317 1.00 92.06 137 LYS A O 1
ATOM 1136 N N . THR A 1 138 ? 4.488 -9.615 -11.701 1.00 89.56 138 THR A N 1
ATOM 1137 C CA . THR A 1 138 ? 5.129 -8.683 -12.645 1.00 89.56 138 THR A CA 1
ATOM 1138 C C . THR A 1 138 ? 6.646 -8.625 -12.448 1.00 89.56 138 THR A C 1
ATOM 1140 O O . THR A 1 138 ? 7.387 -8.491 -13.420 1.00 89.56 138 THR A O 1
ATOM 1143 N N . TYR A 1 139 ? 7.110 -8.739 -11.202 1.00 87.81 139 TYR A N 1
ATOM 1144 C CA . TYR A 1 139 ? 8.525 -8.691 -10.828 1.00 87.81 139 TYR A CA 1
ATOM 1145 C C . TYR A 1 139 ? 9.041 -10.043 -10.311 1.00 87.81 139 TYR A C 1
ATOM 1147 O O . TYR A 1 139 ? 9.876 -10.085 -9.408 1.00 87.81 139 TYR A O 1
ATOM 1155 N N . ASN A 1 140 ? 8.557 -11.157 -10.874 1.00 88.44 140 ASN A N 1
ATOM 1156 C CA . ASN A 1 140 ? 8.954 -12.513 -10.465 1.00 88.44 140 ASN A CA 1
ATOM 1157 C C . ASN A 1 140 ? 10.461 -12.807 -10.628 1.00 88.44 140 ASN A C 1
ATOM 1159 O O . ASN A 1 140 ? 10.974 -13.757 -10.040 1.00 88.44 140 ASN A O 1
ATOM 1163 N N . ASP A 1 141 ? 11.162 -11.983 -11.405 1.00 87.94 141 ASP A N 1
ATOM 1164 C CA . ASP A 1 141 ? 12.599 -12.019 -11.650 1.00 87.94 141 ASP A CA 1
ATOM 1165 C C . ASP A 1 141 ? 13.422 -11.311 -10.557 1.00 87.94 141 ASP A C 1
ATOM 1167 O O . ASP A 1 141 ? 14.647 -11.419 -10.536 1.00 87.94 141 ASP A O 1
ATOM 1171 N N . CYS A 1 142 ? 12.770 -10.588 -9.642 1.00 89.56 142 CYS A N 1
ATOM 1172 C CA . CYS A 1 142 ? 13.409 -9.786 -8.607 1.00 89.56 142 CYS A CA 1
ATOM 1173 C C . CYS A 1 142 ? 13.056 -10.311 -7.211 1.00 89.56 142 CYS A C 1
ATOM 1175 O O . CYS A 1 142 ? 12.012 -9.986 -6.646 1.00 89.56 142 CYS A O 1
ATOM 1177 N N . VAL A 1 143 ? 13.969 -11.097 -6.633 1.00 91.75 143 VAL A N 1
ATOM 1178 C CA . VAL A 1 143 ? 13.787 -11.743 -5.320 1.00 91.75 143 VAL A CA 1
ATOM 1179 C C . VAL A 1 143 ? 13.471 -10.733 -4.214 1.00 91.75 143 VAL A C 1
ATOM 1181 O O . VAL A 1 143 ? 12.596 -10.982 -3.391 1.00 91.75 143 VAL A O 1
ATOM 1184 N N . GLU A 1 144 ? 14.134 -9.575 -4.209 1.00 92.56 144 GLU A N 1
ATOM 1185 C CA . GLU A 1 144 ? 13.925 -8.528 -3.201 1.00 92.56 144 GLU A CA 1
ATOM 1186 C C . GLU A 1 144 ? 12.524 -7.908 -3.285 1.00 92.56 144 GLU A C 1
ATOM 1188 O O . GLU A 1 144 ? 11.871 -7.721 -2.258 1.00 92.56 144 GLU A O 1
ATOM 1193 N N . MET A 1 145 ? 12.025 -7.653 -4.501 1.00 91.38 145 MET A N 1
ATOM 1194 C CA . MET A 1 145 ? 10.661 -7.160 -4.719 1.00 91.38 145 MET A CA 1
ATOM 1195 C C . MET A 1 145 ? 9.632 -8.193 -4.257 1.00 91.38 145 MET A C 1
ATOM 1197 O O . MET A 1 145 ? 8.706 -7.859 -3.521 1.00 91.38 145 MET A O 1
ATOM 1201 N N . VAL A 1 146 ? 9.818 -9.456 -4.653 1.00 93.12 146 VAL A N 1
ATOM 1202 C CA . VAL A 1 146 ? 8.954 -10.571 -4.242 1.00 93.12 146 VAL A CA 1
ATOM 1203 C C . VAL A 1 146 ? 8.900 -10.669 -2.716 1.00 93.12 146 VAL A C 1
ATOM 1205 O O . VAL A 1 146 ? 7.812 -10.674 -2.143 1.00 93.12 146 VAL A O 1
ATOM 1208 N N . ALA A 1 147 ? 10.058 -10.654 -2.052 1.00 94.44 147 ALA A N 1
ATOM 1209 C CA . ALA A 1 147 ? 10.152 -10.726 -0.598 1.00 94.44 147 ALA A CA 1
ATOM 1210 C C . ALA A 1 147 ? 9.503 -9.520 0.099 1.00 94.44 147 ALA A C 1
ATOM 1212 O O . ALA A 1 147 ? 8.809 -9.689 1.103 1.00 94.44 147 ALA A O 1
ATOM 1213 N N . LYS A 1 148 ? 9.686 -8.303 -0.431 1.00 95.38 148 LYS A N 1
ATOM 1214 C CA . LYS A 1 148 ? 9.056 -7.095 0.119 1.00 95.38 148 LYS A CA 1
ATOM 1215 C C . LYS A 1 148 ? 7.534 -7.180 0.033 1.00 95.38 148 LYS A C 1
ATOM 1217 O O . LYS A 1 148 ? 6.852 -6.943 1.028 1.00 95.38 148 LYS A O 1
ATOM 1222 N N . VAL A 1 149 ? 7.005 -7.554 -1.131 1.00 95.56 149 VAL A N 1
ATOM 1223 C CA . VAL A 1 149 ? 5.561 -7.699 -1.339 1.00 95.56 149 VAL A CA 1
ATOM 1224 C C . VAL A 1 149 ? 4.982 -8.806 -0.459 1.00 95.56 149 VAL A C 1
ATOM 1226 O O . VAL A 1 149 ? 3.932 -8.604 0.148 1.00 95.56 149 VAL A O 1
ATOM 1229 N N . ASP A 1 150 ? 5.665 -9.944 -0.325 1.00 95.88 150 ASP A N 1
ATOM 1230 C CA . ASP A 1 150 ? 5.217 -11.018 0.567 1.00 95.88 150 ASP A CA 1
ATOM 1231 C C . ASP A 1 150 ? 5.214 -10.574 2.039 1.00 95.88 150 ASP A C 1
ATOM 1233 O O . ASP A 1 150 ? 4.246 -10.843 2.747 1.00 95.88 150 ASP A O 1
ATOM 1237 N N . SER A 1 151 ? 6.224 -9.820 2.490 1.00 96.75 151 SER A N 1
ATOM 1238 C CA . SER A 1 151 ? 6.252 -9.234 3.841 1.00 96.75 151 SER A CA 1
ATOM 1239 C C . SER A 1 151 ? 5.053 -8.311 4.102 1.00 96.75 151 SER A C 1
ATOM 1241 O O . SER A 1 151 ? 4.384 -8.412 5.136 1.00 96.75 151 SER A O 1
ATOM 1243 N N . ILE A 1 152 ? 4.718 -7.458 3.127 1.00 96.88 152 ILE A N 1
ATOM 1244 C CA . ILE A 1 152 ? 3.533 -6.594 3.187 1.00 96.88 152 ILE A CA 1
ATOM 1245 C C . ILE A 1 152 ? 2.263 -7.447 3.288 1.00 96.88 152 ILE A C 1
ATOM 1247 O O . ILE A 1 152 ? 1.458 -7.245 4.196 1.00 96.88 152 ILE A O 1
ATOM 1251 N N . ILE A 1 153 ? 2.087 -8.427 2.396 1.00 96.94 153 ILE A N 1
ATOM 1252 C CA . ILE A 1 153 ? 0.910 -9.308 2.387 1.00 96.94 153 ILE A CA 1
ATOM 1253 C C . ILE A 1 153 ? 0.751 -10.017 3.737 1.00 96.94 153 ILE A C 1
ATOM 1255 O O . ILE A 1 153 ? -0.349 -10.018 4.289 1.00 96.94 153 ILE A O 1
ATOM 1259 N N . LEU A 1 154 ? 1.829 -10.584 4.283 1.00 96.81 154 LEU A N 1
ATOM 1260 C CA . LEU A 1 154 ? 1.810 -11.272 5.575 1.00 96.81 154 LEU A CA 1
ATOM 1261 C C . LEU A 1 154 ? 1.369 -10.339 6.705 1.00 96.81 154 LEU A C 1
ATOM 1263 O O . LEU A 1 154 ? 0.497 -10.705 7.489 1.00 96.81 154 LEU A O 1
ATOM 1267 N N . THR A 1 155 ? 1.891 -9.113 6.736 1.00 95.69 155 THR A N 1
ATOM 1268 C CA . THR A 1 155 ? 1.526 -8.110 7.749 1.00 95.69 155 THR A CA 1
ATOM 1269 C C . THR A 1 155 ? 0.042 -7.732 7.664 1.00 95.69 155 THR A C 1
ATOM 1271 O O . THR A 1 155 ? -0.661 -7.663 8.673 1.00 95.69 155 THR A O 1
ATOM 1274 N N . LEU A 1 156 ? -0.486 -7.554 6.449 1.00 95.81 156 LEU A N 1
ATOM 1275 C CA . LEU A 1 156 ? -1.906 -7.257 6.234 1.00 95.81 156 LEU A CA 1
ATOM 1276 C C . LEU A 1 156 ? -2.823 -8.426 6.631 1.00 95.81 156 LEU A C 1
ATOM 1278 O O . LEU A 1 156 ? -3.949 -8.209 7.092 1.00 95.81 156 LEU A O 1
ATOM 1282 N N . LEU A 1 157 ? -2.370 -9.665 6.432 1.00 94.19 157 LEU A N 1
ATOM 1283 C CA . LEU A 1 157 ? -3.102 -10.860 6.851 1.00 94.19 157 LEU A CA 1
ATOM 1284 C C . LEU A 1 157 ? -3.108 -11.014 8.376 1.00 94.19 157 LEU A C 1
ATOM 1286 O O . LEU A 1 157 ? -4.176 -11.267 8.932 1.00 94.19 157 LEU A O 1
ATOM 1290 N N . ASP A 1 158 ? -1.978 -10.772 9.040 1.00 92.88 158 ASP A N 1
ATOM 1291 C CA . ASP A 1 158 ? -1.872 -10.777 10.505 1.00 92.88 158 ASP A CA 1
ATOM 1292 C C . ASP A 1 158 ? -2.821 -9.744 11.143 1.00 92.88 158 ASP A C 1
ATOM 1294 O O . ASP A 1 158 ? -3.609 -10.065 12.036 1.00 92.88 158 ASP A O 1
ATOM 1298 N N . PHE A 1 159 ? -2.875 -8.521 10.600 1.00 92.12 159 PHE A N 1
ATOM 1299 C CA . PHE A 1 159 ? -3.859 -7.519 11.028 1.00 92.12 159 PHE A CA 1
ATOM 1300 C C . PHE A 1 159 ? -5.307 -8.026 10.897 1.00 92.12 159 PHE A C 1
ATOM 1302 O O . PHE A 1 159 ? -6.142 -7.841 11.793 1.00 92.12 159 PHE A O 1
ATOM 1309 N N . LYS A 1 160 ? -5.639 -8.672 9.771 1.00 91.38 160 LYS A N 1
ATOM 1310 C CA . LYS A 1 160 ? -6.983 -9.225 9.547 1.00 91.38 160 LYS A CA 1
ATOM 1311 C C . LYS A 1 160 ? -7.328 -10.314 10.556 1.00 91.38 160 LYS A C 1
ATOM 1313 O O . LYS A 1 160 ? -8.497 -10.413 10.925 1.00 91.38 160 LYS A O 1
ATOM 1318 N N . GLU A 1 161 ? -6.362 -11.122 10.970 1.00 89.62 161 GLU A N 1
ATOM 1319 C CA . GLU A 1 161 ? -6.549 -12.179 11.961 1.00 89.62 161 GLU A CA 1
ATOM 1320 C C . GLU A 1 161 ? -6.807 -11.589 13.354 1.00 89.62 161 GLU A C 1
ATOM 1322 O O . GLU A 1 161 ? -7.892 -11.797 13.908 1.00 89.62 161 GLU A O 1
ATOM 1327 N N . LYS A 1 162 ? -5.911 -10.720 13.840 1.00 86.75 162 LYS A N 1
ATOM 1328 C CA . LYS A 1 162 ? -6.021 -10.034 15.146 1.00 86.75 162 LYS A CA 1
ATOM 1329 C C . LYS A 1 162 ? -7.344 -9.288 15.328 1.00 86.75 162 LYS A C 1
ATOM 1331 O O . LYS A 1 162 ? -7.996 -9.333 16.378 1.00 86.75 162 LYS A O 1
ATOM 1336 N N . THR A 1 163 ? -7.791 -8.608 14.276 1.00 84.38 163 THR A N 1
ATOM 1337 C CA . THR A 1 163 ? -9.054 -7.860 14.310 1.00 84.38 163 THR A CA 1
ATOM 1338 C C . THR A 1 163 ? -10.286 -8.760 14.207 1.00 84.38 163 THR A C 1
ATOM 1340 O O . THR A 1 163 ? -11.364 -8.387 14.672 1.00 84.38 163 THR A O 1
ATOM 1343 N N . ASN A 1 164 ? -10.168 -9.959 13.633 1.00 78.00 164 ASN A N 1
ATOM 1344 C CA . ASN A 1 164 ? -11.263 -10.924 13.574 1.00 78.00 164 ASN A CA 1
ATOM 1345 C C . ASN A 1 164 ? -11.524 -11.582 14.932 1.00 78.00 164 ASN A C 1
ATOM 1347 O O . ASN A 1 164 ? -12.682 -11.737 15.324 1.00 78.00 164 ASN A O 1
ATOM 1351 N N . GLU A 1 165 ? -10.463 -11.932 15.657 1.00 67.56 165 GLU A N 1
ATOM 1352 C CA . GLU A 1 165 ? -10.551 -12.470 17.017 1.00 67.56 165 GLU A CA 1
ATOM 1353 C C . GLU A 1 165 ? -11.203 -11.469 17.971 1.00 67.56 165 GLU A C 1
ATOM 1355 O O . GLU A 1 165 ? -12.162 -11.807 18.668 1.00 67.56 165 GLU A O 1
ATOM 1360 N N . SER A 1 166 ? -10.769 -10.208 17.904 1.00 64.06 166 SER A N 1
ATOM 1361 C CA . SER A 1 166 ? -11.319 -9.115 18.713 1.00 64.06 166 SER A CA 1
ATOM 1362 C C . SER A 1 166 ? -12.828 -8.918 18.497 1.00 64.06 166 SER A C 1
ATOM 1364 O O . SER A 1 166 ? -13.576 -8.687 19.447 1.00 64.06 166 SER A O 1
ATOM 1366 N N . VAL A 1 167 ? -13.314 -9.055 17.257 1.00 63.16 167 VAL A N 1
ATOM 1367 C CA . VAL A 1 167 ? -14.754 -8.970 16.944 1.00 63.16 167 VAL A CA 1
ATOM 1368 C C . VAL A 1 167 ? -15.517 -10.204 17.439 1.00 63.16 167 VAL A C 1
ATOM 1370 O O . VAL A 1 167 ? -16.620 -10.074 17.972 1.00 63.16 167 VAL A O 1
ATOM 1373 N N . ARG A 1 168 ? -14.948 -11.409 17.295 1.00 62.16 168 ARG A N 1
ATOM 1374 C CA . ARG A 1 168 ? -15.581 -12.658 17.755 1.00 62.16 168 ARG A CA 1
ATOM 1375 C C . ARG A 1 168 ? -15.757 -12.688 19.273 1.00 62.16 168 ARG A C 1
ATOM 1377 O O . ARG A 1 168 ? -16.838 -13.046 19.734 1.00 62.16 168 ARG A O 1
ATOM 1384 N N . GLN A 1 169 ? -14.750 -12.255 20.030 1.00 59.25 169 GLN A N 1
ATOM 1385 C CA . GLN A 1 169 ? -14.815 -12.196 21.494 1.00 59.25 169 GLN A CA 1
ATOM 1386 C C . GLN A 1 169 ? -15.894 -11.217 21.992 1.00 59.25 169 GLN A C 1
ATOM 1388 O O . GLN A 1 169 ? -16.658 -11.556 22.896 1.00 59.25 169 GLN A O 1
ATOM 1393 N N . LYS A 1 170 ? -16.034 -10.040 21.360 1.00 58.19 170 LYS A N 1
ATOM 1394 C CA . LYS A 1 170 ? -17.084 -9.062 21.713 1.00 58.19 170 LYS A CA 1
ATOM 1395 C C . LYS A 1 170 ? -18.503 -9.564 21.397 1.00 58.19 170 LYS A C 1
ATOM 1397 O O . LYS A 1 170 ? -19.431 -9.248 22.131 1.00 58.19 170 LYS A O 1
ATOM 1402 N N . ASN A 1 171 ? -18.675 -10.388 20.360 1.00 57.03 171 ASN A N 1
ATOM 1403 C CA . ASN A 1 171 ? -19.976 -10.984 20.022 1.00 57.03 171 ASN A CA 1
ATOM 1404 C C . ASN A 1 171 ? -20.369 -12.169 20.926 1.00 57.03 171 ASN A C 1
ATOM 1406 O O . ASN A 1 171 ? -21.556 -12.460 21.056 1.00 57.03 171 ASN A O 1
ATOM 1410 N N . GLN A 1 172 ? -19.401 -12.862 21.537 1.00 55.06 172 GLN A N 1
ATOM 1411 C CA . GLN A 1 172 ? -19.658 -14.003 22.430 1.00 55.06 172 GLN A CA 1
ATOM 1412 C C . GLN A 1 172 ? -19.960 -13.596 23.878 1.00 55.06 172 GLN A C 1
ATOM 1414 O O . GLN A 1 172 ? -20.646 -14.339 24.575 1.00 55.06 172 GLN A O 1
ATOM 1419 N N . ASN A 1 173 ? -19.520 -12.410 24.309 1.00 48.94 173 ASN A N 1
ATOM 1420 C CA . ASN A 1 173 ? -19.880 -11.813 25.595 1.00 48.94 173 ASN A CA 1
ATOM 1421 C C . ASN A 1 173 ? -20.854 -10.641 25.383 1.00 48.94 173 ASN A C 1
ATOM 1423 O O . ASN A 1 173 ? -20.439 -9.483 25.489 1.00 48.94 173 ASN A O 1
ATOM 1427 N N . PRO A 1 174 ? -22.151 -10.885 25.103 1.00 46.31 174 PRO A N 1
ATOM 1428 C CA . PRO A 1 174 ? -23.132 -9.821 25.215 1.00 46.31 174 PRO A CA 1
ATOM 1429 C C . PRO A 1 174 ? -23.105 -9.358 26.671 1.00 46.31 174 PRO A C 1
ATOM 1431 O O . PRO A 1 174 ? -23.375 -10.144 27.582 1.00 46.31 174 PRO A O 1
ATOM 1434 N N . VAL A 1 175 ? -22.718 -8.101 26.897 1.00 52.50 175 VAL A N 1
ATOM 1435 C CA . VAL A 1 175 ? -22.757 -7.465 28.215 1.00 52.50 175 VAL A CA 1
ATOM 1436 C C . VAL A 1 175 ? -24.158 -7.687 28.772 1.00 52.50 175 VAL A C 1
ATOM 1438 O O . VAL A 1 175 ? -25.134 -7.098 28.305 1.00 52.50 175 VAL A O 1
ATOM 1441 N N . LYS A 1 176 ? -24.272 -8.602 29.736 1.00 44.09 176 LYS A N 1
ATOM 1442 C CA . LYS A 1 176 ? -25.515 -8.890 30.437 1.00 44.09 176 LYS A CA 1
ATOM 1443 C C . LYS A 1 176 ? -25.788 -7.662 31.293 1.00 44.09 176 LYS A C 1
ATOM 1445 O O . LYS A 1 176 ? -25.295 -7.565 32.411 1.00 44.09 176 LYS A O 1
ATOM 1450 N N . LEU A 1 177 ? -26.506 -6.689 30.734 1.00 45.72 177 LEU A N 1
ATOM 1451 C CA . LEU A 1 177 ? -27.036 -5.558 31.482 1.00 45.72 177 LEU A CA 1
ATOM 1452 C C . LEU A 1 177 ? -27.932 -6.142 32.577 1.00 45.72 177 LEU A C 1
ATOM 1454 O O . LEU A 1 177 ? -29.083 -6.505 32.336 1.00 45.72 177 LEU A O 1
ATOM 1458 N N . MET A 1 178 ? -27.376 -6.298 33.779 1.00 45.72 178 MET A N 1
ATOM 1459 C CA . MET A 1 178 ? -28.152 -6.545 34.982 1.00 45.72 178 MET A CA 1
ATOM 1460 C C . MET A 1 178 ? -28.926 -5.262 35.257 1.00 45.72 178 MET A C 1
ATOM 1462 O O . MET A 1 178 ? -28.468 -4.374 35.969 1.00 45.72 178 MET A O 1
ATOM 1466 N N . VAL A 1 179 ? -30.100 -5.147 34.638 1.00 47.88 179 VAL A N 1
ATOM 1467 C CA . VAL A 1 179 ? -31.110 -4.183 35.056 1.00 47.88 179 VAL A CA 1
ATOM 1468 C C . VAL A 1 179 ? -31.520 -4.613 36.460 1.00 47.88 179 VAL A C 1
ATOM 1470 O O . VAL A 1 179 ? -32.253 -5.588 36.634 1.00 47.88 179 VAL A O 1
ATOM 1473 N N . GLY A 1 180 ? -30.965 -3.944 37.470 1.00 40.81 180 GLY A N 1
ATOM 1474 C CA . GLY A 1 180 ? -31.365 -4.132 38.854 1.00 40.81 180 GLY A CA 1
ATOM 1475 C C . GLY A 1 180 ? -32.863 -3.879 38.965 1.00 40.81 180 GLY A C 1
ATOM 1476 O O . GLY A 1 180 ? -33.323 -2.757 38.762 1.00 40.81 180 GLY A O 1
ATOM 1477 N N . ARG A 1 181 ? -33.638 -4.927 39.262 1.00 40.50 181 ARG A N 1
ATOM 1478 C CA . ARG A 1 181 ? -35.012 -4.767 39.738 1.00 40.50 181 ARG A CA 1
ATOM 1479 C C . ARG A 1 181 ? -34.928 -4.072 41.095 1.00 40.50 181 ARG A C 1
ATOM 1481 O O . ARG A 1 181 ? -34.628 -4.708 42.100 1.00 40.50 181 ARG A O 1
ATOM 1488 N N . VAL A 1 182 ? -35.153 -2.762 41.096 1.00 43.22 182 VAL A N 1
ATOM 1489 C CA . VAL A 1 182 ? -35.483 -2.004 42.305 1.00 43.22 182 VAL A CA 1
ATOM 1490 C C . VAL A 1 182 ? -36.799 -2.572 42.840 1.00 43.22 182 VAL A C 1
ATOM 1492 O O . VAL A 1 182 ? -37.727 -2.828 42.073 1.00 43.22 182 VAL A O 1
ATOM 1495 N N . GLY A 1 183 ? -36.800 -2.888 44.133 1.00 44.09 183 GLY A N 1
ATOM 1496 C CA . GLY A 1 183 ? -37.745 -3.796 44.767 1.00 44.09 183 GLY A CA 1
ATOM 1497 C C . GLY A 1 183 ? -39.188 -3.311 44.868 1.00 44.09 183 GLY A C 1
ATOM 1498 O O . GLY A 1 183 ? -39.539 -2.167 44.591 1.00 44.09 183 GLY A O 1
ATOM 1499 N N . THR A 1 184 ? -40.025 -4.222 45.343 1.00 33.44 184 THR A N 1
ATOM 1500 C CA . THR A 1 184 ? -41.267 -3.884 46.035 1.00 33.44 184 THR A CA 1
ATOM 1501 C C . THR A 1 184 ? -41.511 -4.981 47.060 1.00 33.44 184 THR A C 1
ATOM 1503 O O . THR A 1 184 ? -41.923 -6.089 46.727 1.00 33.44 184 THR A O 1
ATOM 1506 N N . SER A 1 185 ? -41.147 -4.681 48.305 1.00 38.78 185 SER A N 1
ATOM 1507 C CA . SER A 1 185 ? -41.593 -5.415 49.482 1.00 38.78 185 SER A CA 1
ATOM 1508 C C . SER A 1 185 ? -43.068 -5.099 49.700 1.00 38.78 185 SER A C 1
ATOM 1510 O O . SER A 1 185 ? -43.417 -3.924 49.771 1.00 38.78 185 SER A O 1
ATOM 1512 N N . TYR A 1 186 ? -43.900 -6.122 49.858 1.00 36.28 186 TYR A N 1
ATOM 1513 C CA . TYR A 1 186 ? -45.133 -6.009 50.629 1.00 36.28 186 TYR A CA 1
ATOM 1514 C C . TYR A 1 186 ? -45.269 -7.260 51.491 1.00 36.28 186 TYR A C 1
ATOM 1516 O O . TYR A 1 186 ? -45.410 -8.370 50.979 1.00 36.28 186 TYR A O 1
ATOM 1524 N N . GLU A 1 187 ? -45.154 -7.044 52.799 1.00 35.34 187 GLU A N 1
ATOM 1525 C CA . GLU A 1 187 ? -45.743 -7.892 53.829 1.00 35.34 187 GLU A CA 1
ATOM 1526 C C . GLU A 1 187 ? -47.269 -7.783 53.726 1.00 35.34 187 GLU A C 1
ATOM 1528 O O . GLU A 1 187 ? -47.787 -6.666 53.628 1.00 35.34 187 GLU A O 1
ATOM 1533 N N . VAL A 1 188 ? -47.962 -8.922 53.787 1.00 37.81 188 VAL A N 1
ATOM 1534 C CA . VAL A 1 188 ? -49.247 -9.078 54.489 1.00 37.81 188 VAL A CA 1
ATOM 1535 C C . VAL A 1 188 ? -49.251 -10.457 55.132 1.00 37.81 188 VAL A C 1
ATOM 1537 O O . VAL A 1 188 ? -48.933 -11.428 54.407 1.00 37.81 188 VAL A O 1
#

Radius of gyration: 25.2 Å; chains: 1; bounding box: 66×52×85 Å